Protein AF-A0A8S9UFA8-F1 (afdb_monomer_lite)

Secondary structure (DSSP, 8-state):
---PPPPHHHHHHHHHHHHHHHHHHHHHHHHHHHHHHHHHHHHHHHHHHHHHHHHHHHHHHHHHHTT-SSS-------HHHHHHHHHHHHHHHHHHHHHHHHHHHHHHHHHHHHHHHHHHHHHHHS----------HHHHHHHH------HHHHHHHHHHHHHHHHHHHHHHS-TT----TTEEEEEETTEEEEEEEETTEEEEEEEE-----

Sequence (213 aa):
MYRRKLTPAEQEARRVKNRVGMRKIRQRQRQELLEMKSTVVELEKEYAELCRRAEAAGRDTVLATLQMEDGGEQTHPDLAAVAKQLGAEKLLLRSMLKQKAAWTLQIQRVLDFEASSLAAAQKFQSNVDVPLDTVDEVQAEEELGFHPLTEWDLTRTILDNKRDIRHVESRLNPPSGLVDKRTHRMQAFGWDIIQRVEGVVMEFVFLKKVQQP

InterPro domains:
  IPR046347 Basic-leucine zipper domain superfamily [SSF57959] (10-54)

Structure (mmCIF, N/CA/C/O backbone):
data_AF-A0A8S9UFA8-F1
#
_entry.id   AF-A0A8S9UFA8-F1
#
loop_
_atom_site.group_PDB
_atom_site.id
_atom_site.type_symbol
_atom_site.label_atom_id
_atom_site.label_alt_id
_atom_site.label_comp_id
_atom_site.label_asym_id
_atom_site.label_entity_id
_atom_site.label_seq_id
_atom_site.pdbx_PDB_ins_code
_atom_site.Cartn_x
_atom_site.Cartn_y
_atom_site.Cartn_z
_atom_site.occupancy
_atom_site.B_iso_or_equiv
_atom_site.auth_seq_id
_atom_site.auth_comp_id
_atom_site.auth_asym_id
_atom_site.auth_atom_id
_atom_site.pdbx_PDB_model_num
ATOM 1 N N . MET A 1 1 ? 14.271 21.663 -22.804 1.00 42.78 1 MET A N 1
ATOM 2 C CA . MET A 1 1 ? 15.436 21.598 -21.893 1.00 42.78 1 MET A CA 1
ATOM 3 C C . MET A 1 1 ? 15.938 20.161 -21.822 1.00 42.78 1 MET A C 1
ATOM 5 O O . MET A 1 1 ? 15.197 19.296 -21.369 1.00 42.78 1 MET A O 1
ATOM 9 N N . TYR A 1 2 ? 17.151 19.885 -22.301 1.00 45.50 2 TYR A N 1
ATOM 10 C CA . TYR A 1 2 ? 17.748 18.549 -22.235 1.00 45.50 2 TYR A CA 1
ATOM 11 C C . TYR A 1 2 ? 18.135 18.222 -20.782 1.00 45.50 2 TYR A C 1
ATOM 13 O O . TYR A 1 2 ? 18.980 18.902 -20.201 1.00 45.50 2 TYR A O 1
ATOM 21 N N . ARG A 1 3 ? 17.520 17.198 -20.167 1.00 56.91 3 ARG A N 1
ATOM 22 C CA . ARG A 1 3 ? 18.005 16.653 -18.885 1.00 56.91 3 ARG A CA 1
ATOM 23 C C . ARG A 1 3 ? 19.371 16.023 -19.138 1.00 56.91 3 ARG A C 1
ATOM 25 O O . ARG A 1 3 ? 19.448 15.015 -19.837 1.00 56.91 3 ARG A O 1
ATOM 32 N N . ARG A 1 4 ? 20.435 16.587 -18.556 1.00 68.00 4 ARG A N 1
ATOM 33 C CA . ARG A 1 4 ? 21.735 15.906 -18.473 1.00 68.00 4 ARG A CA 1
ATOM 34 C C . ARG A 1 4 ? 21.514 14.539 -17.821 1.00 68.00 4 ARG A C 1
ATOM 36 O O . ARG A 1 4 ? 21.010 14.468 -16.699 1.00 68.00 4 ARG A O 1
ATOM 43 N N . LYS A 1 5 ? 21.830 13.464 -18.548 1.00 72.50 5 LYS A N 1
ATOM 44 C CA . LYS A 1 5 ? 21.846 12.109 -17.992 1.00 72.50 5 LYS A CA 1
ATOM 45 C C . LYS A 1 5 ? 22.957 12.075 -16.940 1.00 72.50 5 LYS A C 1
ATOM 47 O O . LYS A 1 5 ? 24.083 12.457 -17.243 1.00 72.50 5 LYS A O 1
ATOM 52 N N . LEU A 1 6 ? 22.617 11.694 -15.707 1.00 73.56 6 LEU A N 1
ATOM 53 C CA . LEU A 1 6 ? 23.599 11.572 -14.631 1.00 73.56 6 LEU A CA 1
ATOM 54 C C . LEU A 1 6 ? 24.589 10.465 -14.966 1.00 73.56 6 LEU A C 1
ATOM 56 O O . LEU A 1 6 ? 24.174 9.368 -15.351 1.00 73.56 6 LEU A O 1
ATOM 60 N N . THR A 1 7 ? 25.866 10.746 -14.749 1.00 87.75 7 THR A N 1
ATOM 61 C CA . THR A 1 7 ? 26.926 9.753 -14.912 1.00 87.75 7 THR A CA 1
ATOM 62 C C . THR A 1 7 ? 26.735 8.599 -13.916 1.00 87.75 7 THR A C 1
ATOM 64 O O . THR A 1 7 ? 26.166 8.804 -12.836 1.00 87.75 7 THR A O 1
ATOM 67 N N . PRO A 1 8 ? 27.205 7.378 -14.227 1.00 84.50 8 PRO A N 1
ATOM 68 C CA . PRO A 1 8 ? 27.090 6.235 -13.316 1.00 84.50 8 PRO A CA 1
ATOM 69 C C . PRO A 1 8 ? 27.658 6.511 -11.912 1.00 84.50 8 PRO A C 1
ATOM 71 O O . PRO A 1 8 ? 27.071 6.099 -10.912 1.00 84.50 8 PRO A O 1
ATOM 74 N N . ALA A 1 9 ? 28.739 7.293 -11.824 1.00 87.88 9 ALA A N 1
ATOM 75 C CA . ALA A 1 9 ? 29.343 7.708 -10.558 1.00 87.88 9 ALA A CA 1
ATOM 76 C C . ALA A 1 9 ? 28.407 8.595 -9.711 1.00 87.88 9 ALA A C 1
ATOM 78 O O . ALA A 1 9 ? 28.278 8.398 -8.502 1.00 87.88 9 ALA A O 1
ATOM 79 N N . GLU A 1 10 ? 27.691 9.536 -10.332 1.00 87.69 10 GLU A N 1
ATOM 80 C CA . GLU A 1 10 ? 26.723 10.392 -9.631 1.00 87.69 10 GLU A CA 1
ATOM 81 C C . GLU A 1 10 ? 25.490 9.606 -9.163 1.00 87.69 10 GLU A C 1
ATOM 83 O O . GLU A 1 10 ? 24.907 9.914 -8.118 1.00 87.69 10 GLU A O 1
ATOM 88 N N . GLN A 1 11 ? 25.085 8.579 -9.914 1.00 87.62 11 GLN A N 1
ATOM 89 C CA . GLN A 1 11 ? 23.998 7.687 -9.509 1.00 87.62 11 GLN A CA 1
ATOM 90 C C . GLN A 1 11 ? 24.396 6.845 -8.292 1.00 87.62 11 GLN A C 1
ATOM 92 O O . GLN A 1 11 ? 23.616 6.744 -7.341 1.00 87.62 11 GLN A O 1
ATOM 97 N N . GLU A 1 12 ? 25.620 6.313 -8.262 1.00 89.81 12 GLU A N 1
ATOM 98 C CA . GLU A 1 12 ? 26.113 5.561 -7.106 1.00 89.81 12 GLU A CA 1
ATOM 99 C C . GLU A 1 12 ? 26.265 6.446 -5.863 1.00 89.81 12 GLU A C 1
ATOM 101 O O . GLU A 1 12 ? 25.800 6.079 -4.781 1.00 89.81 12 GLU A O 1
ATOM 106 N N . ALA A 1 13 ? 26.773 7.673 -6.018 1.00 90.38 13 ALA A N 1
ATOM 107 C CA . ALA A 1 13 ? 26.836 8.644 -4.925 1.00 90.38 13 ALA A CA 1
ATOM 108 C C . ALA A 1 13 ? 25.445 8.934 -4.322 1.00 90.38 13 ALA A C 1
ATOM 110 O O . ALA A 1 13 ? 25.290 9.031 -3.098 1.00 90.38 13 ALA A O 1
ATOM 111 N N . ARG A 1 14 ? 24.398 9.009 -5.159 1.00 90.06 14 ARG A N 1
ATOM 112 C CA . ARG A 1 14 ? 23.007 9.147 -4.693 1.00 90.06 14 ARG A CA 1
ATOM 113 C C . ARG A 1 14 ? 22.518 7.910 -3.945 1.00 90.06 14 ARG A C 1
ATOM 115 O O . ARG A 1 14 ? 21.866 8.067 -2.912 1.00 90.06 14 ARG A O 1
ATOM 122 N N . ARG A 1 15 ? 22.841 6.701 -4.417 1.00 91.06 15 ARG A N 1
ATOM 123 C CA . ARG A 1 15 ? 22.472 5.445 -3.739 1.00 91.06 15 ARG A CA 1
ATOM 124 C C . ARG A 1 15 ? 23.114 5.347 -2.358 1.00 91.06 15 ARG A C 1
ATOM 126 O O . ARG A 1 15 ? 22.415 5.059 -1.386 1.00 91.06 15 ARG A O 1
ATOM 133 N N . VAL A 1 16 ? 24.398 5.677 -2.236 1.00 93.62 16 VAL A N 1
ATOM 134 C CA . VAL A 1 16 ? 25.101 5.713 -0.944 1.00 93.62 16 VAL A CA 1
ATOM 135 C C . VAL A 1 16 ? 24.475 6.749 -0.007 1.00 93.62 16 VAL A C 1
ATOM 137 O O . VAL A 1 16 ? 24.147 6.422 1.137 1.00 93.62 16 VAL A O 1
ATOM 140 N N . LYS A 1 17 ? 24.211 7.971 -0.491 1.00 94.06 17 LYS A N 1
ATOM 141 C CA . LYS A 1 17 ? 23.559 9.020 0.311 1.00 94.06 17 LYS A CA 1
ATOM 142 C C . LYS A 1 17 ? 22.166 8.599 0.785 1.00 94.06 17 LYS A C 1
ATOM 144 O O . LYS A 1 17 ? 21.818 8.846 1.939 1.00 94.06 17 LYS A O 1
ATOM 149 N N . ASN A 1 18 ? 21.393 7.923 -0.064 1.00 94.31 18 ASN A N 1
ATOM 150 C CA . ASN A 1 18 ? 20.086 7.385 0.304 1.00 94.31 18 ASN A CA 1
ATOM 151 C C . ASN A 1 18 ? 20.208 6.301 1.390 1.00 94.31 18 ASN A C 1
ATOM 153 O O . ASN A 1 18 ? 19.534 6.399 2.413 1.00 94.31 18 ASN A O 1
ATOM 157 N N . ARG A 1 19 ? 21.134 5.338 1.248 1.00 95.75 19 ARG A N 1
ATOM 158 C CA . ARG A 1 19 ? 21.387 4.304 2.273 1.00 95.75 19 ARG A CA 1
ATOM 159 C C . ARG A 1 19 ? 21.742 4.915 3.629 1.00 95.75 19 ARG A C 1
ATOM 161 O O . ARG A 1 19 ? 21.212 4.481 4.653 1.00 95.75 19 ARG A O 1
ATOM 168 N N . VAL A 1 20 ? 22.609 5.930 3.647 1.00 96.19 20 VAL A N 1
ATOM 169 C CA . VAL A 1 20 ? 22.984 6.649 4.876 1.00 96.19 20 VAL A CA 1
ATOM 170 C C . VAL A 1 20 ? 21.787 7.406 5.456 1.00 96.19 20 VAL A C 1
ATOM 172 O O . VAL A 1 20 ? 21.551 7.331 6.661 1.00 96.19 20 VAL A O 1
ATOM 175 N N . GLY A 1 21 ? 20.992 8.076 4.617 1.00 95.12 21 GLY A N 1
ATOM 176 C CA . GLY A 1 21 ? 19.755 8.741 5.034 1.00 95.12 21 GLY A CA 1
ATOM 177 C C . GLY A 1 21 ? 18.763 7.773 5.681 1.00 95.12 21 GLY A C 1
ATOM 178 O O . GLY A 1 21 ? 18.301 8.018 6.792 1.00 95.12 21 GLY A O 1
ATOM 179 N N . MET A 1 22 ? 18.524 6.621 5.052 1.00 94.50 22 MET A N 1
ATOM 180 C CA . MET A 1 22 ? 17.643 5.575 5.581 1.00 94.50 22 MET A CA 1
ATOM 181 C C . MET A 1 22 ? 18.144 5.006 6.913 1.00 94.50 22 MET A C 1
ATOM 183 O O . MET A 1 22 ? 17.344 4.737 7.808 1.00 94.50 22 MET A O 1
ATOM 187 N N . ARG A 1 23 ? 19.464 4.841 7.086 1.00 94.88 23 ARG A N 1
ATOM 188 C CA . ARG A 1 23 ? 20.049 4.452 8.383 1.00 94.88 23 ARG A CA 1
ATOM 189 C C . ARG A 1 23 ? 19.793 5.514 9.455 1.00 94.88 23 ARG A C 1
ATOM 191 O O . ARG A 1 23 ? 19.340 5.152 10.537 1.00 94.88 23 ARG A O 1
ATOM 198 N N . LYS A 1 24 ? 20.007 6.799 9.146 1.00 95.75 24 LYS A N 1
ATOM 199 C CA . LYS A 1 24 ? 19.758 7.909 10.084 1.00 95.75 24 LYS A CA 1
ATOM 200 C C . LYS A 1 24 ? 18.288 8.013 10.493 1.00 95.75 24 LYS A C 1
ATOM 202 O O . LYS A 1 24 ? 18.013 8.194 11.672 1.00 95.75 24 LYS A O 1
ATOM 207 N N . ILE A 1 25 ? 17.355 7.853 9.551 1.00 95.81 25 ILE A N 1
ATOM 208 C CA . ILE A 1 25 ? 15.912 7.880 9.842 1.00 95.81 25 ILE A CA 1
ATOM 209 C C . ILE A 1 25 ? 15.535 6.736 10.786 1.00 95.81 25 ILE A C 1
ATOM 211 O O . ILE A 1 25 ? 14.911 6.978 11.813 1.00 95.81 25 ILE A O 1
ATOM 215 N N . ARG A 1 26 ? 15.981 5.506 10.495 1.00 95.44 26 ARG A N 1
ATOM 216 C CA . ARG A 1 26 ? 15.720 4.354 11.374 1.00 95.44 26 ARG A CA 1
ATOM 217 C C . ARG A 1 26 ? 16.315 4.535 12.767 1.00 95.44 26 ARG A C 1
ATOM 219 O O . ARG A 1 26 ? 15.700 4.137 13.748 1.00 95.44 26 ARG A O 1
ATOM 226 N N . GLN A 1 27 ? 17.505 5.124 12.864 1.00 96.00 27 GLN A N 1
ATOM 227 C CA . GLN A 1 27 ? 18.130 5.401 14.154 1.00 96.00 27 GLN A CA 1
ATOM 228 C C . GLN A 1 27 ? 17.356 6.463 14.942 1.00 96.00 27 GLN A C 1
ATOM 230 O O . GLN A 1 27 ? 17.133 6.268 16.131 1.00 96.00 27 GLN A O 1
ATOM 235 N N . ARG A 1 28 ? 16.888 7.531 14.284 1.00 95.50 28 ARG A N 1
ATOM 236 C CA . ARG A 1 28 ? 16.033 8.544 14.915 1.00 95.50 28 ARG A CA 1
ATOM 237 C C . ARG A 1 28 ? 14.736 7.930 15.444 1.00 95.50 28 ARG A C 1
ATOM 239 O O . ARG A 1 28 ? 14.420 8.132 16.604 1.00 95.50 28 ARG A O 1
ATOM 246 N N . GLN A 1 29 ? 14.050 7.119 14.642 1.00 93.25 29 GLN A N 1
ATOM 247 C CA . GLN A 1 29 ? 12.820 6.443 15.073 1.00 93.25 29 GLN A CA 1
ATOM 248 C C . GLN A 1 29 ? 13.049 5.534 16.289 1.00 93.25 29 GLN A C 1
ATOM 250 O O . GLN A 1 29 ? 12.229 5.488 17.198 1.00 93.25 29 GLN A O 1
ATOM 255 N N . ARG A 1 30 ? 14.182 4.819 16.337 1.00 96.44 30 ARG A N 1
ATOM 256 C CA . ARG A 1 30 ? 14.550 4.015 17.513 1.00 96.44 30 ARG A CA 1
ATOM 257 C C . ARG A 1 30 ? 14.793 4.878 18.747 1.00 96.44 30 ARG A C 1
ATOM 259 O O . ARG A 1 30 ? 14.398 4.478 19.834 1.00 96.44 30 ARG A O 1
ATOM 266 N N . GLN A 1 31 ? 15.432 6.031 18.576 1.00 96.62 31 GLN A N 1
ATOM 267 C CA . GLN A 1 31 ? 15.675 6.972 19.663 1.00 96.62 31 GLN A CA 1
ATOM 268 C C . GLN A 1 31 ? 14.360 7.556 20.202 1.00 96.62 31 GLN A C 1
ATOM 270 O O . GLN A 1 31 ? 14.134 7.508 21.404 1.00 96.62 31 GLN A O 1
ATOM 275 N N . GLU A 1 32 ? 13.458 7.990 19.319 1.00 95.12 32 GLU A N 1
ATOM 276 C CA . GLU A 1 32 ? 12.121 8.482 19.688 1.00 95.12 32 GLU A CA 1
ATOM 277 C C . GLU A 1 32 ? 11.313 7.414 20.450 1.00 95.12 32 GLU A C 1
ATOM 279 O O . GLU A 1 32 ? 10.667 7.712 21.452 1.00 95.12 32 GLU A O 1
ATOM 284 N N . LEU A 1 33 ? 11.391 6.144 20.030 1.00 96.94 33 LEU A N 1
ATOM 285 C CA . LEU A 1 33 ? 10.751 5.035 20.747 1.00 96.94 33 LEU A CA 1
ATOM 286 C C . LEU A 1 33 ? 11.341 4.811 22.146 1.00 96.94 33 LEU A C 1
ATOM 288 O O . LEU A 1 33 ? 10.597 4.508 23.078 1.00 96.94 33 LEU A O 1
ATOM 292 N N . LEU A 1 34 ? 12.661 4.933 22.302 1.00 96.94 34 LEU A N 1
ATOM 293 C CA . LEU A 1 34 ? 13.315 4.808 23.607 1.00 96.94 34 LEU A CA 1
ATOM 294 C C . LEU A 1 34 ? 12.920 5.953 24.542 1.00 96.94 34 LEU A C 1
ATOM 296 O O . LEU A 1 34 ? 12.630 5.704 25.710 1.00 96.94 34 LEU A O 1
ATOM 300 N N . GLU A 1 35 ? 12.856 7.177 24.024 1.00 96.69 35 GLU A N 1
ATOM 301 C CA . GLU A 1 35 ? 12.400 8.351 24.772 1.00 96.69 35 GLU A CA 1
ATOM 302 C C . GLU A 1 35 ? 10.949 8.184 25.223 1.00 96.69 35 GLU A C 1
ATOM 304 O O . GLU A 1 35 ? 10.662 8.308 26.411 1.00 96.69 35 GLU A O 1
ATOM 309 N N . 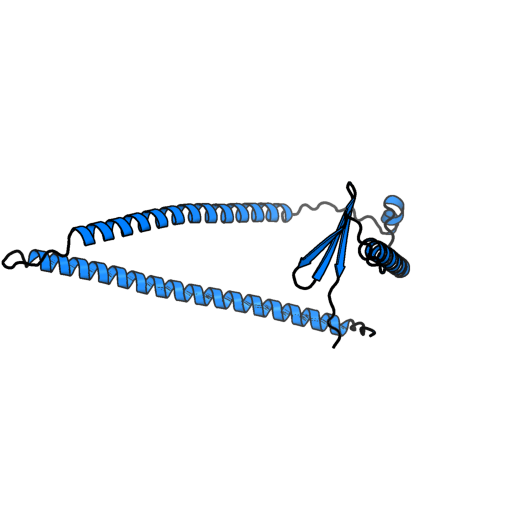MET A 1 36 ? 10.050 7.786 24.318 1.00 95.88 36 MET A N 1
ATOM 310 C CA . MET A 1 36 ? 8.648 7.534 24.659 1.00 95.88 36 MET A CA 1
ATOM 311 C C . MET A 1 36 ? 8.489 6.403 25.684 1.00 95.88 36 MET A C 1
ATOM 313 O O . MET A 1 36 ? 7.631 6.460 26.558 1.00 95.88 36 MET A O 1
ATOM 317 N N . LYS A 1 37 ? 9.331 5.367 25.621 1.00 96.75 37 LYS A N 1
ATOM 318 C CA . LYS A 1 37 ? 9.329 4.313 26.641 1.00 96.75 37 LYS A CA 1
ATOM 319 C C . LYS A 1 37 ? 9.738 4.860 28.012 1.00 96.75 37 LYS A C 1
ATOM 321 O O . LYS A 1 37 ? 9.153 4.457 29.013 1.00 96.75 37 LYS A O 1
ATOM 326 N N . SER A 1 38 ? 10.717 5.763 28.063 1.00 95.94 38 SER A N 1
ATOM 327 C CA . SER A 1 38 ? 11.137 6.412 29.310 1.00 95.94 38 SER A CA 1
ATOM 328 C C . SER A 1 38 ? 10.018 7.264 29.903 1.00 95.94 38 SER A C 1
ATOM 330 O O . SER A 1 38 ? 9.721 7.134 31.087 1.00 95.94 38 SER A O 1
ATOM 332 N N . THR A 1 39 ? 9.352 8.076 29.079 1.00 97.25 39 THR A N 1
ATOM 333 C CA . THR A 1 39 ? 8.266 8.946 29.551 1.00 97.25 39 THR A CA 1
ATOM 334 C C . THR A 1 39 ? 7.072 8.147 30.062 1.00 97.25 39 THR A C 1
ATOM 336 O O . THR A 1 39 ? 6.487 8.512 31.074 1.00 97.25 39 THR A O 1
ATOM 339 N N . VAL A 1 40 ? 6.733 7.018 29.429 1.00 96.81 40 VAL A N 1
ATOM 340 C CA . VAL A 1 40 ? 5.685 6.117 29.938 1.00 96.81 40 VAL A CA 1
ATOM 341 C C . VAL A 1 40 ? 6.049 5.578 31.321 1.00 96.81 40 VAL A C 1
ATOM 343 O O . VAL A 1 40 ? 5.212 5.613 32.215 1.00 96.81 40 VAL A O 1
ATOM 346 N N . VAL A 1 41 ? 7.297 5.149 31.533 1.00 96.50 41 VAL A N 1
ATOM 347 C CA . VAL A 1 41 ? 7.751 4.664 32.849 1.00 96.50 41 VAL A CA 1
ATOM 348 C C . VAL A 1 41 ? 7.686 5.767 33.912 1.00 96.50 41 VAL A C 1
ATOM 350 O O . VAL A 1 41 ? 7.354 5.492 35.064 1.00 96.50 41 VAL A O 1
ATOM 353 N N . GLU A 1 42 ? 8.004 7.012 33.560 1.00 95.94 42 GLU A N 1
ATOM 354 C CA . GLU A 1 42 ? 7.871 8.159 34.467 1.00 95.94 42 GLU A CA 1
ATOM 355 C C . GLU A 1 42 ? 6.404 8.443 34.809 1.00 95.94 42 GLU A C 1
ATOM 357 O O . GLU A 1 42 ? 6.058 8.521 35.987 1.00 95.94 42 GLU A O 1
ATOM 362 N N . LEU A 1 43 ? 5.523 8.480 33.807 1.00 96.25 43 LEU A N 1
ATOM 363 C CA . LEU A 1 43 ? 4.086 8.677 34.006 1.00 96.25 43 LEU A CA 1
ATOM 364 C C . LEU A 1 43 ? 3.451 7.554 34.833 1.00 96.25 43 LEU A C 1
ATOM 366 O O . LEU A 1 43 ? 2.589 7.813 35.669 1.00 96.25 43 LEU A O 1
ATOM 370 N N . GLU A 1 44 ? 3.882 6.306 34.646 1.00 95.38 44 GLU A N 1
ATOM 371 C CA . GLU A 1 44 ? 3.433 5.175 35.463 1.00 95.38 44 GLU A CA 1
ATOM 372 C C . GLU A 1 44 ? 3.839 5.342 36.934 1.00 95.38 44 GLU A C 1
ATOM 374 O O . GLU A 1 44 ? 3.047 5.039 37.830 1.00 95.38 44 GLU A O 1
ATOM 379 N N . LYS A 1 45 ? 5.043 5.866 37.204 1.00 93.88 45 LYS A N 1
ATOM 380 C CA . LYS A 1 45 ? 5.484 6.179 38.573 1.00 93.88 45 LYS A CA 1
ATOM 381 C C . LYS A 1 45 ? 4.654 7.301 39.184 1.00 93.88 45 LYS A C 1
ATOM 383 O O . LYS A 1 45 ? 4.183 7.147 40.310 1.00 93.88 45 LYS A O 1
ATOM 388 N N . GLU A 1 46 ? 4.447 8.393 38.451 1.00 94.88 46 GLU A N 1
ATOM 389 C CA . GLU A 1 46 ? 3.622 9.517 38.904 1.00 94.88 46 GLU A CA 1
ATOM 390 C C . GLU A 1 46 ? 2.183 9.075 39.182 1.00 94.88 46 GLU A C 1
ATOM 392 O O . GLU A 1 46 ? 1.611 9.411 40.220 1.00 94.88 46 GLU A O 1
ATOM 397 N N . TYR A 1 47 ? 1.612 8.246 38.307 1.00 92.62 47 TYR A N 1
ATOM 398 C CA . TYR A 1 47 ? 0.287 7.673 38.505 1.00 92.62 47 TYR A CA 1
ATOM 399 C C . TYR A 1 47 ? 0.232 6.786 39.756 1.00 92.62 47 TYR A C 1
ATOM 401 O O . TYR A 1 47 ? -0.676 6.931 40.573 1.00 92.62 47 TYR A O 1
ATOM 409 N N . ALA A 1 48 ? 1.230 5.924 39.972 1.00 92.75 48 ALA A N 1
ATOM 410 C CA . ALA A 1 48 ? 1.311 5.098 41.176 1.00 92.75 48 ALA A CA 1
ATOM 411 C C . ALA A 1 48 ? 1.454 5.934 42.464 1.00 92.75 48 ALA A C 1
ATOM 413 O O . ALA A 1 48 ? 0.945 5.549 43.521 1.00 92.75 48 ALA A O 1
ATOM 414 N N . GLU A 1 49 ? 2.138 7.078 42.406 1.00 92.75 49 GLU A N 1
ATOM 415 C CA . GLU A 1 49 ? 2.192 8.036 43.513 1.00 92.75 49 GLU A CA 1
ATOM 416 C C . GLU A 1 49 ? 0.852 8.727 43.757 1.00 92.75 49 GLU A C 1
ATOM 418 O O . GLU A 1 49 ? 0.436 8.840 44.909 1.00 92.75 49 GLU A O 1
ATOM 423 N N . LEU A 1 50 ? 0.156 9.152 42.701 1.00 90.81 50 LEU A N 1
A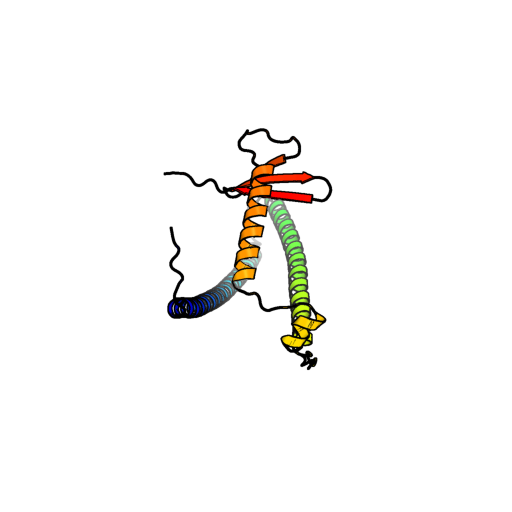TOM 424 C CA . LEU A 1 50 ? -1.177 9.743 42.807 1.00 90.81 50 LEU A CA 1
ATOM 425 C C . LEU A 1 50 ? -2.180 8.754 43.400 1.00 90.81 50 LEU A C 1
ATOM 427 O O . LEU A 1 50 ? -2.928 9.129 44.301 1.00 90.81 50 LEU A O 1
ATOM 431 N N . CYS A 1 51 ? -2.147 7.488 42.979 1.00 85.12 51 CYS A N 1
ATOM 432 C CA . CYS A 1 51 ? -2.951 6.427 43.583 1.00 85.12 51 CYS A CA 1
ATOM 433 C C . CYS A 1 51 ? -2.642 6.272 45.078 1.00 85.12 51 CYS A C 1
ATOM 435 O O . CYS A 1 51 ? -3.563 6.279 45.892 1.00 85.12 51 CYS A O 1
ATOM 437 N N . ARG A 1 52 ? -1.358 6.227 45.467 1.00 85.75 52 ARG A N 1
ATOM 438 C CA . ARG A 1 52 ? -0.966 6.170 46.888 1.00 85.75 52 ARG A CA 1
ATOM 439 C C . ARG A 1 52 ? -1.438 7.388 47.685 1.00 85.75 52 ARG A C 1
ATOM 441 O O . ARG A 1 52 ? -1.892 7.227 48.814 1.00 85.75 52 ARG A O 1
ATOM 448 N N . ARG A 1 53 ? -1.350 8.598 47.121 1.00 84.31 53 ARG A N 1
ATOM 449 C CA . ARG A 1 53 ? -1.832 9.831 47.772 1.00 84.31 53 ARG A CA 1
ATOM 450 C C . ARG A 1 53 ? -3.352 9.850 47.904 1.00 84.31 53 ARG A C 1
ATOM 452 O O . ARG A 1 53 ? -3.846 10.256 48.947 1.00 84.31 53 ARG A O 1
ATOM 459 N N . ALA A 1 54 ? -4.086 9.384 46.895 1.00 79.31 54 ALA A N 1
ATOM 460 C CA . ALA A 1 54 ? -5.541 9.267 46.955 1.00 79.31 54 ALA A CA 1
ATOM 461 C C . ALA A 1 54 ? -5.984 8.240 48.009 1.00 79.31 54 ALA A C 1
ATOM 463 O O . ALA A 1 54 ? -6.908 8.506 48.772 1.00 79.31 54 ALA A O 1
ATOM 464 N N . GLU A 1 55 ? -5.288 7.104 48.116 1.00 78.75 55 GLU A N 1
ATOM 465 C CA . GLU A 1 55 ? -5.523 6.136 49.191 1.00 78.75 55 GLU A CA 1
ATOM 466 C C . GLU A 1 55 ? -5.221 6.716 50.578 1.00 78.75 55 GLU A C 1
ATOM 468 O O . GLU A 1 55 ? -5.977 6.472 51.515 1.00 78.75 55 GLU A O 1
ATOM 473 N N . ALA A 1 56 ? -4.137 7.482 50.730 1.00 76.94 56 ALA A N 1
ATOM 474 C CA . ALA A 1 56 ? -3.805 8.149 51.989 1.00 76.94 56 ALA A CA 1
ATOM 475 C C . ALA A 1 56 ? -4.850 9.215 52.361 1.00 76.94 56 ALA A C 1
ATOM 477 O O . ALA A 1 56 ? -5.355 9.198 53.477 1.00 76.94 56 ALA A O 1
ATOM 478 N N . ALA A 1 57 ? -5.264 10.055 51.408 1.00 73.94 57 ALA A N 1
ATOM 479 C CA . ALA A 1 57 ? -6.317 11.050 51.610 1.00 73.94 57 ALA A CA 1
ATOM 480 C C . ALA A 1 57 ? -7.678 10.406 51.934 1.00 73.94 57 ALA A C 1
ATOM 482 O O . ALA A 1 57 ? -8.434 10.940 52.744 1.00 73.94 57 ALA A O 1
ATOM 483 N N . GLY A 1 58 ? -7.976 9.241 51.346 1.00 64.31 58 GLY A N 1
ATOM 484 C CA . GLY A 1 58 ? -9.143 8.418 51.676 1.00 64.31 58 GLY A CA 1
ATOM 485 C C . GLY A 1 58 ? -9.080 7.817 53.085 1.00 64.31 58 GLY A C 1
ATOM 486 O O . GLY A 1 58 ? -10.091 7.754 53.777 1.00 64.31 58 GLY A O 1
ATOM 487 N N . ARG A 1 59 ? -7.892 7.413 53.554 1.00 59.03 59 ARG A N 1
ATOM 488 C CA . ARG A 1 59 ? -7.687 6.945 54.937 1.00 59.03 59 ARG A CA 1
ATOM 489 C C . ARG A 1 59 ? -7.778 8.090 55.950 1.00 59.03 59 ARG A C 1
ATOM 491 O O . ARG A 1 59 ? -8.392 7.888 56.991 1.00 59.03 59 ARG A O 1
ATOM 498 N N . ASP A 1 60 ? -7.259 9.275 55.631 1.00 56.75 60 ASP A N 1
ATOM 499 C CA . ASP A 1 60 ? -7.352 10.471 56.483 1.00 56.75 60 ASP A CA 1
ATOM 500 C C . ASP A 1 60 ? -8.787 11.002 56.582 1.00 56.75 60 ASP A C 1
ATOM 502 O O . ASP A 1 60 ? -9.219 11.406 57.658 1.00 56.75 60 ASP A O 1
ATOM 506 N N . THR A 1 61 ? -9.574 10.930 55.502 1.00 56.31 61 THR A N 1
ATOM 507 C CA . THR A 1 61 ? -11.015 11.227 55.568 1.00 56.31 61 THR A CA 1
ATOM 508 C C . THR A 1 61 ? -11.763 10.187 56.394 1.00 56.31 61 THR A C 1
ATOM 510 O O . THR A 1 61 ? -12.583 10.576 57.214 1.00 56.31 61 THR A O 1
ATOM 513 N N . VAL A 1 62 ? -11.465 8.889 56.275 1.00 54.72 62 VAL A N 1
ATOM 514 C CA . VAL A 1 62 ? -12.087 7.846 57.119 1.00 54.72 62 VAL A CA 1
ATOM 515 C C . VAL A 1 62 ? -11.701 8.003 58.600 1.00 54.72 62 VAL A C 1
ATOM 517 O O . VAL A 1 62 ? -12.561 7.866 59.464 1.00 54.72 62 VAL A O 1
ATOM 520 N N . LEU A 1 63 ? -10.452 8.367 58.908 1.00 52.44 63 LEU A N 1
ATOM 521 C CA . LEU A 1 63 ? -9.997 8.679 60.271 1.00 52.44 63 LEU A CA 1
ATOM 522 C C . LEU A 1 63 ? -10.630 9.960 60.831 1.00 52.44 63 LEU A C 1
ATOM 524 O O . LEU A 1 63 ? -11.018 9.973 61.995 1.00 52.44 63 LEU A O 1
ATOM 528 N N . ALA A 1 64 ? -10.798 11.002 60.013 1.00 50.19 64 ALA A N 1
ATOM 529 C CA . ALA A 1 64 ? -11.522 12.214 60.394 1.00 50.19 64 ALA A CA 1
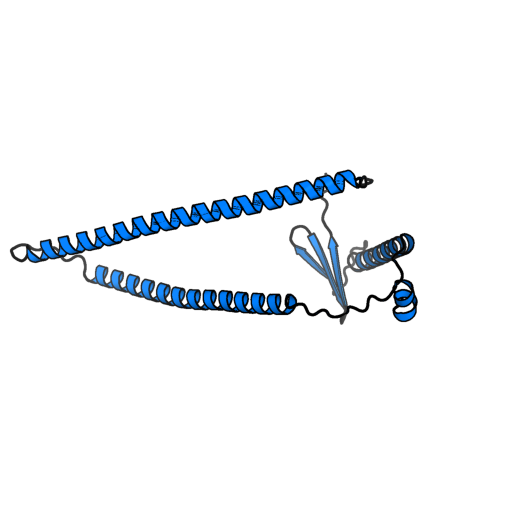ATOM 530 C C . ALA A 1 64 ? -13.029 11.951 60.577 1.00 50.19 64 ALA A C 1
ATOM 532 O O . ALA A 1 64 ? -13.631 12.469 61.509 1.00 50.19 64 ALA A O 1
ATOM 533 N N . THR A 1 65 ? -13.632 11.083 59.757 1.00 52.62 65 THR A N 1
ATOM 534 C CA . THR A 1 65 ? -15.056 10.710 59.879 1.00 52.62 65 THR A CA 1
ATOM 535 C C . THR A 1 65 ? -15.315 9.902 61.155 1.00 52.62 65 THR A C 1
ATOM 537 O O . THR A 1 65 ? -16.349 10.078 61.785 1.00 52.62 65 THR A O 1
ATOM 540 N N . LEU A 1 66 ? -14.354 9.079 61.594 1.00 49.81 66 LEU A N 1
ATOM 541 C CA . LEU A 1 66 ? -14.428 8.349 62.868 1.00 49.81 66 LEU A CA 1
ATOM 542 C C . LEU A 1 66 ? -14.163 9.232 64.104 1.00 49.81 66 LEU A C 1
ATOM 544 O O . LEU A 1 66 ? -14.432 8.800 65.221 1.00 49.81 66 LEU A O 1
ATOM 548 N N . GLN A 1 67 ? -13.640 10.451 63.928 1.00 44.72 67 GLN A N 1
ATOM 549 C CA . GLN A 1 67 ? -13.407 11.423 65.008 1.00 44.72 67 GLN A CA 1
ATOM 550 C C . GLN A 1 67 ? -14.475 12.529 65.078 1.00 44.72 67 GLN A C 1
ATOM 552 O O . GLN A 1 67 ? -14.480 13.295 66.037 1.00 44.72 67 GLN A O 1
ATOM 557 N N . MET A 1 68 ? -15.392 12.607 64.105 1.00 43.25 68 MET A N 1
ATOM 558 C CA . MET A 1 68 ? -16.468 13.609 64.040 1.00 43.25 68 MET A CA 1
ATOM 559 C C . MET A 1 68 ? -17.860 13.044 64.383 1.00 43.25 68 MET A C 1
ATOM 561 O O . MET A 1 68 ? -18.863 13.538 63.876 1.00 43.25 68 MET A O 1
ATOM 565 N N . GLU A 1 69 ? -17.958 12.029 65.250 1.00 42.38 69 GLU A N 1
ATOM 566 C CA . GLU A 1 69 ? -19.264 11.585 65.778 1.00 42.38 69 GLU A CA 1
ATOM 567 C C . GLU A 1 69 ? -19.807 12.450 66.932 1.00 42.38 69 GLU A C 1
ATOM 569 O O . GLU A 1 69 ? -20.882 12.156 67.449 1.00 42.38 69 GLU A O 1
ATOM 574 N N . ASP A 1 70 ? -19.149 13.554 67.302 1.00 44.03 70 ASP A N 1
ATOM 575 C CA . ASP A 1 70 ? -19.720 14.505 68.261 1.00 44.03 70 ASP A CA 1
ATOM 576 C C . ASP A 1 70 ? -19.690 15.944 67.727 1.00 44.03 70 ASP A C 1
ATOM 578 O O . ASP A 1 70 ? -18.643 16.581 67.623 1.00 44.03 70 ASP A O 1
ATOM 582 N N . GLY A 1 71 ? -20.881 16.443 67.391 1.00 45.22 71 GLY A N 1
ATOM 583 C CA . GLY A 1 71 ? -21.181 17.869 67.287 1.00 45.22 71 GLY A CA 1
ATOM 584 C C . GLY A 1 71 ? -20.938 18.548 65.934 1.00 45.22 71 GLY A C 1
ATOM 585 O O . GLY A 1 71 ? -19.832 18.981 65.622 1.00 45.22 71 GLY A O 1
ATOM 586 N N . GLY A 1 72 ? -22.034 18.824 65.219 1.00 38.56 72 GLY A N 1
ATOM 587 C CA . GLY A 1 72 ? -22.144 20.021 64.376 1.00 38.56 72 GLY A CA 1
ATOM 588 C C . GLY A 1 72 ? -22.644 19.775 62.956 1.00 38.56 72 GLY A C 1
ATOM 589 O O . GLY A 1 72 ? -22.015 19.065 62.179 1.00 38.56 72 GLY A O 1
ATOM 590 N N . GLU A 1 73 ? -23.764 20.422 62.622 1.00 53.44 73 GLU A N 1
ATOM 591 C CA . GLU A 1 73 ? -24.348 20.536 61.282 1.00 53.44 73 GLU A CA 1
ATOM 592 C C . GLU A 1 73 ? -23.280 20.783 60.206 1.00 53.44 73 GLU A C 1
ATOM 594 O O . GLU A 1 73 ? -22.763 21.889 60.051 1.00 53.44 73 GLU A O 1
ATOM 599 N N . GLN A 1 74 ? -22.980 19.756 59.415 1.00 45.38 74 GLN A N 1
ATOM 600 C CA . GLN A 1 74 ? -22.307 19.924 58.136 1.00 45.38 74 GLN A CA 1
ATOM 601 C C . GLN A 1 74 ? -23.364 19.836 57.048 1.00 45.38 74 GLN A C 1
ATOM 603 O O . GLN A 1 74 ? -23.913 18.775 56.761 1.00 45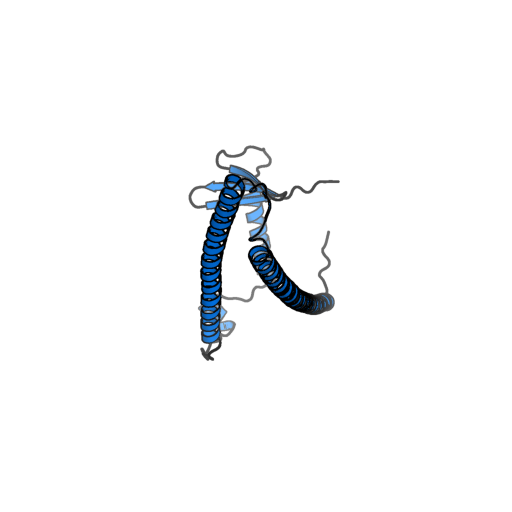.38 74 GLN A O 1
ATOM 608 N N . THR A 1 75 ? -23.660 20.997 56.471 1.00 53.47 75 THR A N 1
ATOM 609 C CA . THR A 1 75 ? -24.418 21.203 55.241 1.00 53.47 75 THR A CA 1
ATOM 610 C C . THR A 1 75 ? -24.084 20.101 54.238 1.00 53.47 75 THR A C 1
ATOM 612 O O . THR A 1 75 ? -23.021 20.128 53.619 1.00 53.47 75 THR A O 1
ATOM 615 N N . HIS A 1 76 ? -24.967 19.108 54.102 1.00 51.50 76 HIS A N 1
ATOM 616 C CA . HIS A 1 76 ? -24.781 18.041 53.128 1.00 51.50 76 HIS A CA 1
ATOM 617 C C . HIS A 1 76 ? -24.653 18.688 51.741 1.00 51.50 76 HIS A C 1
ATOM 619 O O . HIS A 1 76 ? -25.600 19.353 51.307 1.00 51.50 76 HIS A O 1
ATOM 625 N N . PRO A 1 77 ? -23.514 18.545 51.036 1.00 59.47 77 PRO A N 1
ATOM 626 C CA . PRO A 1 77 ? -23.443 18.972 49.650 1.00 59.47 77 PRO A CA 1
ATOM 627 C C . PRO A 1 77 ? -24.527 18.209 48.889 1.00 59.47 77 PRO A C 1
ATOM 629 O O . PRO A 1 77 ? -24.686 17.006 49.094 1.00 59.47 77 PRO A O 1
ATOM 632 N N . ASP A 1 78 ? -25.304 18.939 48.086 1.00 72.69 78 ASP A N 1
ATOM 633 C CA . ASP A 1 78 ? -26.501 18.474 47.382 1.00 72.69 78 ASP A CA 1
ATOM 634 C C . ASP A 1 78 ? -26.351 17.016 46.914 1.00 72.69 78 ASP A C 1
ATOM 636 O O . ASP A 1 78 ? -25.640 16.716 45.951 1.00 72.69 78 ASP A O 1
ATOM 640 N N . LEU A 1 79 ? -26.994 16.087 47.631 1.00 78.12 79 LEU A N 1
ATOM 641 C CA . LEU A 1 79 ? -26.907 14.645 47.372 1.00 78.12 79 LEU A CA 1
ATOM 642 C C . LEU A 1 79 ? -27.289 14.322 45.918 1.00 78.12 79 LEU A C 1
ATOM 644 O O . LEU A 1 79 ? -26.791 13.355 45.336 1.00 78.12 79 LEU A O 1
ATOM 648 N N . ALA A 1 80 ? -28.125 15.163 45.299 1.00 78.06 80 ALA A N 1
ATOM 649 C CA . ALA A 1 80 ? -28.482 15.053 43.894 1.00 78.06 80 ALA A CA 1
ATOM 650 C C . ALA A 1 80 ? -27.309 15.378 42.953 1.00 78.06 80 ALA A C 1
ATOM 652 O O . ALA A 1 80 ? -27.175 14.738 41.906 1.00 78.06 80 ALA A O 1
ATOM 653 N N . ALA A 1 81 ? -26.445 16.335 43.300 1.00 83.44 81 ALA A N 1
ATOM 654 C CA . ALA A 1 81 ? -25.241 16.654 42.536 1.00 83.44 81 ALA A CA 1
ATOM 655 C C . ALA A 1 81 ? -24.230 15.498 42.584 1.00 83.44 81 ALA A C 1
ATOM 657 O O . ALA A 1 81 ? -23.729 15.078 41.538 1.00 83.44 81 ALA A O 1
ATOM 658 N N . VAL A 1 82 ? -24.020 14.908 43.766 1.00 84.62 82 VAL A N 1
ATOM 659 C CA . VAL A 1 82 ? -23.134 13.744 43.943 1.00 84.62 82 VAL A CA 1
ATOM 660 C C . VAL A 1 82 ? -23.665 12.528 43.177 1.00 84.62 82 VAL A C 1
ATOM 662 O O . VAL A 1 82 ? -22.915 11.868 42.460 1.00 84.62 82 VAL A O 1
ATOM 665 N N . ALA A 1 83 ? -24.974 12.261 43.235 1.00 86.25 83 ALA A N 1
ATOM 666 C CA . ALA A 1 83 ? -25.591 11.166 42.484 1.00 86.25 83 ALA A CA 1
ATOM 667 C C . ALA A 1 83 ? -25.460 11.341 40.957 1.00 86.25 83 ALA A C 1
ATOM 669 O O . ALA A 1 83 ? -25.203 10.370 40.238 1.00 86.25 83 ALA A O 1
ATOM 670 N N . LYS A 1 84 ? -25.595 12.575 40.448 1.00 89.88 84 LYS A N 1
ATOM 671 C CA . LYS A 1 84 ? -25.382 12.894 39.024 1.00 89.88 84 LYS A CA 1
ATOM 672 C C . LYS A 1 84 ? -23.930 12.673 38.608 1.00 89.88 84 LYS A C 1
ATOM 674 O O . LYS A 1 84 ? -23.694 12.066 37.562 1.00 89.88 84 LYS A O 1
ATOM 679 N N . GLN A 1 85 ? -22.979 13.119 39.427 1.00 91.75 85 GLN A N 1
ATOM 680 C CA . GLN A 1 85 ? -21.554 12.924 39.172 1.00 91.75 85 GLN A CA 1
ATOM 681 C C . GLN A 1 85 ? -21.198 11.432 39.137 1.00 91.75 85 GLN A C 1
ATOM 683 O O . GLN A 1 85 ? -20.621 10.963 38.157 1.00 91.75 85 GLN A O 1
ATOM 688 N N . LEU A 1 86 ? -21.650 10.659 40.127 1.00 92.69 86 LEU A N 1
ATOM 689 C CA . LEU A 1 86 ? -21.425 9.212 40.176 1.00 92.69 86 LEU A CA 1
ATOM 690 C C . LEU A 1 86 ? -22.054 8.488 38.969 1.00 92.69 86 LEU A C 1
ATOM 692 O O . LEU A 1 86 ? -21.501 7.524 38.435 1.00 92.69 86 LEU A O 1
ATOM 696 N N . GLY A 1 87 ? -23.215 8.960 38.502 1.00 93.44 87 GLY A N 1
ATOM 697 C CA . GLY A 1 87 ? -23.868 8.463 37.291 1.00 93.44 87 GLY A CA 1
ATOM 698 C C . GLY A 1 87 ? -23.053 8.725 36.020 1.00 93.44 87 GLY A C 1
ATOM 699 O O . GLY A 1 87 ? -22.911 7.825 35.185 1.00 93.44 87 GLY A O 1
ATOM 700 N N . ALA A 1 88 ? -22.485 9.926 35.890 1.00 94.44 88 ALA A N 1
ATOM 701 C CA . ALA A 1 88 ? -21.609 10.294 34.781 1.00 94.44 88 ALA A CA 1
ATOM 702 C C . ALA A 1 88 ? -20.310 9.472 34.791 1.00 94.44 88 ALA A C 1
ATOM 704 O O . ALA A 1 88 ? -19.932 8.904 33.765 1.00 94.44 88 ALA A O 1
ATOM 705 N N . GLU A 1 89 ? -19.683 9.319 35.958 1.00 95.62 89 GLU A N 1
ATOM 706 C CA . GLU A 1 89 ? -18.482 8.500 36.136 1.00 95.62 89 GLU A CA 1
ATOM 707 C C . GLU A 1 89 ? -18.750 7.027 35.801 1.00 95.62 89 GLU A C 1
ATOM 709 O O . GLU A 1 89 ? -17.988 6.402 35.065 1.00 95.62 89 GLU A O 1
ATOM 714 N N . LYS A 1 90 ? -19.889 6.470 36.229 1.00 96.75 90 LYS A N 1
ATOM 715 C CA . LYS A 1 90 ? -20.292 5.100 35.875 1.00 96.75 90 LYS A CA 1
ATOM 716 C C . LYS A 1 90 ? -20.491 4.917 34.369 1.00 96.75 90 LYS A C 1
ATOM 718 O O . LYS A 1 90 ? -20.149 3.862 33.827 1.00 96.75 90 LYS A O 1
ATOM 723 N N . LEU A 1 91 ? -21.067 5.905 33.685 1.00 95.75 91 LEU A N 1
ATOM 724 C CA . LEU A 1 91 ? -21.231 5.879 32.229 1.00 95.75 91 LEU A CA 1
ATOM 725 C C . LEU A 1 91 ? -19.882 5.955 31.509 1.00 95.75 91 LEU A C 1
ATOM 727 O O . LEU A 1 91 ? -19.656 5.176 30.580 1.00 95.75 91 LEU A O 1
ATOM 731 N N . LEU A 1 92 ? -18.982 6.824 31.971 1.00 97.00 92 LEU A N 1
ATOM 732 C CA . LEU A 1 92 ? -17.618 6.938 31.457 1.00 97.00 92 LEU A CA 1
ATOM 733 C C . LEU A 1 92 ? -16.838 5.633 31.652 1.00 97.00 92 LEU A C 1
ATOM 735 O O . LEU A 1 92 ? -16.265 5.103 30.705 1.00 97.00 92 LEU A O 1
ATOM 739 N N . LEU A 1 93 ? -16.878 5.044 32.847 1.00 97.62 93 LEU A N 1
ATOM 740 C CA . LEU A 1 93 ? -16.215 3.767 33.112 1.00 97.62 93 LEU A CA 1
ATOM 741 C C . LEU A 1 93 ? -16.751 2.658 32.202 1.00 97.62 93 LEU A C 1
ATOM 743 O O . LEU A 1 93 ? -15.978 1.876 31.653 1.00 97.62 93 LEU A O 1
ATOM 747 N N . ARG A 1 94 ? -18.067 2.612 31.963 1.00 97.38 94 ARG A N 1
ATOM 748 C CA . ARG A 1 94 ? -18.668 1.655 31.020 1.00 97.38 94 ARG A CA 1
ATOM 749 C C . ARG A 1 94 ? -18.197 1.870 29.583 1.00 97.38 94 ARG A C 1
ATOM 751 O O . ARG A 1 94 ? -17.976 0.882 28.882 1.00 97.38 94 ARG A O 1
ATOM 758 N N . SER A 1 95 ? -18.065 3.114 29.123 1.00 95.69 95 SER A N 1
ATOM 759 C CA . SER A 1 95 ? -17.587 3.394 27.764 1.00 95.69 95 SER A CA 1
ATOM 760 C C . SER A 1 95 ? -16.106 3.041 27.612 1.00 95.69 95 SER A C 1
ATOM 762 O O . SER A 1 95 ? -15.751 2.352 26.654 1.00 95.69 95 SER A O 1
ATOM 764 N N . MET A 1 96 ? -15.271 3.386 28.595 1.00 96.00 96 MET A N 1
ATOM 765 C CA . MET A 1 96 ? -13.853 3.018 28.627 1.00 96.00 96 MET A CA 1
ATOM 766 C C . MET A 1 96 ? -13.656 1.502 28.643 1.00 96.00 96 MET A C 1
ATOM 768 O O . MET A 1 96 ? -12.793 0.983 27.940 1.00 96.00 96 MET A O 1
ATOM 772 N N . LEU A 1 97 ? -14.483 0.761 29.385 1.00 97.31 97 LEU A N 1
ATOM 773 C CA . LEU A 1 97 ? -14.388 -0.698 29.459 1.00 97.31 97 LEU A CA 1
ATOM 774 C C . LEU A 1 97 ? -14.775 -1.360 28.126 1.00 97.31 97 LEU A C 1
ATOM 776 O O . LEU A 1 97 ? -14.099 -2.287 27.677 1.00 97.31 97 LEU A O 1
ATOM 780 N N . LYS A 1 98 ? -15.794 -0.829 27.434 1.00 96.06 98 LYS A N 1
ATOM 781 C CA . LYS A 1 98 ? -16.132 -1.242 26.059 1.00 96.06 98 LYS A CA 1
ATOM 782 C C . LYS A 1 98 ? -14.999 -0.945 25.080 1.00 96.06 98 LYS A C 1
ATOM 784 O O . LYS A 1 98 ? -14.660 -1.804 24.270 1.00 96.06 98 LYS A O 1
ATOM 789 N N . GLN A 1 99 ? -14.398 0.242 25.163 1.00 95.94 99 GLN A N 1
ATOM 790 C CA . GLN A 1 99 ? -13.248 0.593 24.333 1.00 95.94 99 GLN A CA 1
ATOM 791 C C . GLN A 1 99 ? -12.069 -0.336 24.614 1.00 95.94 99 GLN A C 1
ATOM 793 O O . GLN A 1 99 ? -11.507 -0.879 23.672 1.00 95.94 99 GLN A O 1
ATOM 798 N N . LYS A 1 100 ? -11.737 -0.603 25.881 1.00 97.00 100 LYS A N 1
ATOM 799 C CA . LYS A 1 100 ? -10.672 -1.541 26.261 1.00 97.00 100 LYS A CA 1
ATOM 800 C C . LYS A 1 100 ? -10.896 -2.928 25.657 1.00 97.00 100 LYS A C 1
ATOM 802 O O . LYS A 1 100 ? -9.960 -3.506 25.110 1.00 97.00 100 LYS A O 1
ATOM 807 N N . ALA A 1 101 ? -12.124 -3.447 25.704 1.00 95.19 101 ALA A N 1
ATOM 808 C CA . ALA A 1 101 ? -12.461 -4.726 25.080 1.00 95.19 101 ALA A CA 1
ATOM 809 C C . ALA A 1 101 ? -12.276 -4.689 23.551 1.00 95.19 101 ALA A C 1
ATOM 811 O O . ALA A 1 101 ? -11.664 -5.594 22.983 1.00 95.19 101 ALA A O 1
ATOM 812 N N . ALA A 1 102 ? -12.730 -3.618 22.891 1.00 95.06 102 ALA A N 1
ATOM 813 C CA . ALA A 1 102 ? -12.552 -3.433 21.451 1.00 95.06 102 ALA A CA 1
ATOM 814 C C . ALA A 1 102 ? -11.067 -3.340 21.053 1.00 95.06 102 ALA A C 1
ATOM 816 O O . ALA A 1 102 ? -10.638 -4.002 20.109 1.00 95.06 102 ALA A O 1
ATOM 817 N N . TRP A 1 103 ? -10.269 -2.577 21.804 1.00 93.50 103 TRP A N 1
ATOM 818 C CA . TRP A 1 103 ? -8.825 -2.454 21.603 1.00 93.50 103 TRP A CA 1
ATOM 819 C C . TRP A 1 103 ? -8.097 -3.778 21.825 1.00 93.50 103 TRP A C 1
ATOM 821 O O . TRP A 1 103 ? -7.228 -4.124 21.034 1.00 93.50 103 TRP A O 1
ATOM 831 N N . THR A 1 104 ? -8.484 -4.553 22.840 1.00 96.44 104 THR A N 1
ATOM 832 C CA . THR A 1 104 ? -7.902 -5.881 23.099 1.00 96.44 104 THR A CA 1
ATOM 833 C C . THR A 1 104 ? -8.124 -6.813 21.909 1.00 96.44 104 THR A C 1
ATOM 835 O O . THR A 1 104 ? -7.191 -7.459 21.441 1.00 96.44 104 THR A O 1
ATOM 838 N N . LEU A 1 105 ? -9.342 -6.826 21.362 1.00 94.50 105 LEU A N 1
ATOM 839 C CA . LEU A 1 105 ? -9.675 -7.635 20.193 1.00 94.50 105 LEU A CA 1
ATOM 840 C C . LEU A 1 105 ? -8.913 -7.175 18.941 1.00 94.50 105 LEU A C 1
ATOM 842 O O . LEU A 1 105 ? -8.461 -8.001 18.151 1.00 94.50 105 LEU A O 1
ATOM 846 N N . GLN A 1 106 ? -8.733 -5.865 18.768 1.00 93.50 106 GLN A N 1
ATOM 847 C CA . GLN A 1 106 ? -7.972 -5.321 17.646 1.00 93.50 106 GLN A CA 1
ATOM 848 C C . GLN A 1 106 ? -6.478 -5.652 17.744 1.00 93.50 106 GLN A C 1
ATOM 850 O O . GLN A 1 106 ? -5.878 -6.027 16.740 1.00 93.50 106 GLN A O 1
ATOM 855 N N . ILE A 1 107 ? -5.890 -5.566 18.940 1.00 94.56 107 ILE A N 1
ATOM 856 C CA . ILE A 1 107 ? -4.498 -5.966 19.183 1.00 94.56 107 ILE A CA 1
ATOM 857 C C . ILE A 1 107 ? -4.325 -7.457 18.895 1.00 94.56 107 ILE A C 1
ATOM 859 O O . ILE A 1 107 ? -3.392 -7.823 18.188 1.00 94.56 107 ILE A O 1
ATOM 863 N N . GLN A 1 108 ? -5.254 -8.302 19.356 1.00 93.81 108 GLN A N 1
ATOM 864 C CA . GLN A 1 108 ? -5.206 -9.736 19.071 1.00 93.81 108 GLN A CA 1
ATOM 865 C C . GLN A 1 108 ? -5.204 -10.009 17.563 1.00 93.81 108 GLN A C 1
ATOM 867 O O . GLN A 1 108 ? -4.361 -10.754 17.082 1.00 93.81 108 GLN A O 1
ATOM 872 N N . ARG A 1 109 ? -6.066 -9.333 16.791 1.00 92.88 109 ARG A N 1
ATOM 873 C CA . ARG A 1 109 ? -6.088 -9.469 15.324 1.00 92.88 109 ARG A CA 1
ATOM 874 C C . ARG A 1 109 ? -4.772 -9.071 14.661 1.00 92.88 109 ARG A C 1
ATOM 876 O O . ARG A 1 109 ? -4.373 -9.711 13.693 1.00 92.88 109 ARG A O 1
ATOM 883 N N . VAL A 1 110 ? -4.119 -8.011 15.140 1.00 91.00 110 VAL A N 1
ATOM 884 C CA . VAL A 1 110 ? -2.811 -7.587 14.617 1.00 91.00 110 VAL A CA 1
ATOM 885 C C . VAL A 1 110 ? -1.752 -8.643 14.922 1.00 91.00 110 VAL A C 1
ATOM 887 O O . VAL A 1 110 ? -1.016 -9.026 14.019 1.00 91.00 110 VAL A O 1
ATOM 890 N N . LEU A 1 111 ? -1.724 -9.169 16.149 1.00 91.62 111 LEU A N 1
ATOM 891 C CA . LEU A 1 111 ? -0.797 -10.235 16.536 1.00 91.62 111 LEU A CA 1
ATOM 892 C C . LEU A 1 111 ? -1.031 -11.520 15.730 1.00 91.62 111 LEU A C 1
ATOM 894 O O . LEU A 1 111 ? -0.074 -12.117 15.244 1.00 91.62 111 LEU A O 1
ATOM 898 N N . ASP A 1 112 ? -2.288 -11.916 15.527 1.00 89.62 112 ASP A N 1
ATOM 899 C CA . ASP A 1 112 ? -2.646 -13.091 14.726 1.00 89.62 112 ASP A CA 1
ATOM 900 C C . ASP A 1 112 ? -2.242 -12.907 13.252 1.00 89.62 112 ASP A C 1
ATOM 902 O O . ASP A 1 112 ? -1.754 -13.842 12.606 1.00 89.62 112 ASP A O 1
ATOM 906 N N . PHE A 1 113 ? -2.399 -11.693 12.710 1.00 87.81 113 PHE A N 1
ATOM 907 C CA . PHE A 1 113 ? -1.947 -11.347 11.362 1.00 87.81 113 PHE A CA 1
ATOM 908 C C . PHE A 1 113 ? -0.419 -11.385 11.243 1.00 87.81 113 PHE A C 1
ATOM 910 O O . PHE A 1 113 ? 0.101 -11.956 10.285 1.00 87.81 113 PHE A O 1
ATOM 917 N N . GLU A 1 114 ? 0.312 -10.825 12.209 1.00 85.00 114 GLU A N 1
ATOM 918 C CA . GLU A 1 114 ? 1.777 -10.872 12.240 1.00 85.00 114 GLU A CA 1
ATOM 919 C C . GLU A 1 114 ? 2.291 -12.308 12.368 1.00 85.00 114 GLU A C 1
ATOM 921 O O . GLU A 1 114 ? 3.174 -12.702 11.609 1.00 85.00 114 GLU A O 1
ATOM 926 N N . ALA A 1 115 ? 1.699 -13.124 13.242 1.00 81.44 115 ALA A N 1
ATOM 927 C CA . ALA A 1 115 ? 2.036 -14.540 13.376 1.00 81.44 115 ALA A CA 1
ATOM 928 C C . ALA A 1 115 ? 1.774 -15.315 12.073 1.00 81.44 115 ALA A C 1
ATOM 930 O O . ALA A 1 115 ? 2.609 -16.112 11.646 1.00 81.44 115 ALA A O 1
ATOM 931 N N . SER A 1 116 ? 0.655 -15.038 11.397 1.00 80.56 116 SER A N 1
ATOM 932 C CA . SER A 1 116 ? 0.320 -15.642 10.100 1.00 80.56 116 SER A CA 1
ATOM 933 C C . SER A 1 116 ? 1.268 -15.190 8.985 1.00 80.56 116 SER A C 1
ATOM 935 O O . SER A 1 116 ? 1.678 -16.001 8.156 1.00 80.56 116 SER A O 1
ATOM 937 N N . SER A 1 117 ? 1.649 -13.911 8.972 1.00 73.25 117 SER A N 1
ATOM 938 C CA . SER A 1 117 ? 2.604 -13.332 8.022 1.00 73.25 117 SER A CA 1
ATOM 939 C C . SER A 1 117 ? 4.011 -13.895 8.223 1.00 73.25 117 SER A C 1
ATOM 941 O O . SER A 1 117 ? 4.663 -14.281 7.257 1.00 73.25 117 SER A O 1
ATOM 943 N N . LEU A 1 118 ? 4.461 -14.031 9.474 1.00 70.38 118 LEU A N 1
ATOM 944 C CA . LEU A 1 118 ? 5.737 -14.659 9.811 1.00 70.38 118 LEU A CA 1
ATOM 945 C C . LEU A 1 118 ? 5.732 -16.151 9.470 1.00 70.38 118 LEU A C 1
ATOM 947 O O . LEU A 1 118 ? 6.701 -16.631 8.893 1.00 70.38 118 LEU A O 1
ATOM 951 N N . ALA A 1 119 ? 4.636 -16.869 9.731 1.00 67.81 119 ALA A N 1
ATOM 952 C CA . ALA A 1 119 ? 4.489 -18.264 9.318 1.00 67.81 119 ALA A CA 1
ATOM 953 C C . ALA A 1 119 ? 4.493 -18.415 7.786 1.00 67.81 119 ALA A C 1
ATOM 955 O O . ALA A 1 119 ? 5.088 -19.355 7.261 1.00 67.81 119 ALA A O 1
ATOM 956 N N . ALA A 1 120 ? 3.872 -17.488 7.050 1.00 61.06 120 ALA A N 1
ATOM 957 C CA . ALA A 1 120 ? 3.932 -17.456 5.590 1.00 61.06 120 ALA A CA 1
ATOM 958 C C . ALA A 1 120 ? 5.353 -17.145 5.094 1.00 61.06 120 ALA A C 1
ATOM 960 O O . ALA A 1 120 ? 5.880 -17.871 4.257 1.00 61.06 120 ALA A O 1
ATOM 961 N N . ALA A 1 121 ? 6.012 -16.129 5.654 1.00 60.72 121 ALA A N 1
ATOM 962 C CA . ALA A 1 121 ? 7.390 -15.773 5.326 1.00 60.72 121 ALA A CA 1
ATOM 963 C C . ALA A 1 121 ? 8.375 -16.909 5.651 1.00 60.72 121 ALA A C 1
ATOM 965 O O . ALA A 1 121 ? 9.299 -17.157 4.882 1.00 60.72 121 ALA A O 1
ATOM 966 N N . GLN A 1 122 ? 8.153 -17.650 6.738 1.00 59.94 122 GLN A N 1
ATOM 967 C CA . GLN A 1 122 ? 8.964 -18.805 7.112 1.00 59.94 122 GLN A CA 1
ATOM 968 C C . GLN A 1 122 ? 8.755 -19.991 6.160 1.00 59.94 122 GLN A C 1
ATOM 970 O O . GLN A 1 122 ? 9.723 -20.674 5.846 1.00 59.94 122 GLN A O 1
ATOM 975 N N . LYS A 1 123 ? 7.544 -20.199 5.621 1.00 59.62 123 LYS A N 1
ATOM 976 C CA . LYS A 1 123 ? 7.304 -21.168 4.530 1.00 59.62 123 LYS A CA 1
ATOM 977 C C . LYS A 1 123 ? 8.014 -20.789 3.224 1.00 59.62 123 LYS A C 1
ATOM 979 O O . LYS A 1 123 ? 8.361 -21.674 2.455 1.00 59.62 123 LYS A O 1
ATOM 984 N N . PHE A 1 124 ? 8.252 -19.501 2.973 1.00 54.38 124 PHE A N 1
ATOM 985 C CA . PHE A 1 124 ? 9.093 -19.059 1.852 1.00 54.38 124 PHE A CA 1
ATOM 986 C C . PHE A 1 124 ? 10.599 -19.170 2.148 1.00 54.38 124 PHE A C 1
ATOM 988 O O . PHE A 1 124 ? 11.389 -19.241 1.214 1.00 54.38 124 PHE A O 1
ATOM 995 N N . GLN A 1 125 ? 11.004 -19.177 3.425 1.00 55.44 125 GLN A N 1
ATOM 996 C CA . GLN A 1 125 ? 12.402 -19.329 3.855 1.00 55.44 125 GLN A CA 1
ATOM 997 C C . GLN A 1 125 ? 12.814 -20.770 4.162 1.00 55.44 125 GLN A C 1
ATOM 999 O O . GLN A 1 125 ? 14.009 -21.034 4.281 1.00 55.44 125 GLN A O 1
ATOM 1004 N N . SER A 1 126 ? 11.877 -21.715 4.309 1.00 57.06 126 SER A N 1
ATOM 1005 C CA . SER A 1 126 ? 12.239 -23.125 4.201 1.00 57.06 126 SER A CA 1
ATOM 1006 C C . SER A 1 126 ? 12.793 -23.299 2.800 1.00 57.06 126 SER A C 1
ATOM 1008 O O . SER A 1 126 ? 12.054 -23.047 1.855 1.00 57.06 126 SER A O 1
ATOM 1010 N N . ASN A 1 127 ? 14.080 -23.638 2.700 1.00 52.97 127 ASN A N 1
ATOM 1011 C CA . ASN A 1 127 ? 14.805 -23.899 1.463 1.00 52.97 127 ASN A CA 1
ATOM 1012 C C . ASN A 1 127 ? 14.023 -24.901 0.607 1.00 52.97 127 ASN A C 1
ATOM 1014 O O . ASN A 1 127 ? 14.258 -26.106 0.657 1.00 52.97 127 ASN A O 1
ATOM 1018 N N . VAL A 1 128 ? 13.053 -24.413 -0.154 1.00 56.47 128 VAL A N 1
ATOM 1019 C CA . VAL A 1 128 ? 12.591 -25.112 -1.327 1.00 56.47 128 VAL A CA 1
ATOM 1020 C C . VAL A 1 128 ? 13.652 -24.744 -2.341 1.00 56.47 128 VAL A C 1
ATOM 1022 O O . VAL A 1 128 ? 13.579 -23.692 -2.974 1.00 56.47 128 VAL A O 1
ATOM 1025 N N . ASP A 1 129 ? 14.676 -25.591 -2.434 1.00 57.41 129 ASP A N 1
ATOM 1026 C CA . ASP A 1 129 ? 15.453 -25.716 -3.659 1.00 57.41 129 ASP A CA 1
ATOM 1027 C C . ASP A 1 129 ? 14.458 -26.196 -4.722 1.00 57.41 129 ASP A C 1
ATOM 1029 O O . ASP A 1 129 ? 14.374 -27.376 -5.049 1.00 57.41 129 ASP A O 1
ATOM 1033 N N . VAL A 1 130 ? 13.597 -25.287 -5.189 1.00 60.09 130 VAL A N 1
ATOM 1034 C CA . VAL A 1 130 ? 12.949 -25.451 -6.477 1.00 60.09 130 VAL A CA 1
ATOM 1035 C C . VAL A 1 130 ? 14.110 -25.283 -7.440 1.00 60.09 130 VAL A C 1
ATOM 1037 O O . VAL A 1 130 ? 14.669 -24.182 -7.480 1.00 60.09 130 VAL A O 1
ATOM 1040 N N . PRO A 1 131 ? 14.530 -26.328 -8.171 1.00 60.25 131 PRO A N 1
ATOM 1041 C CA . PRO A 1 131 ? 15.393 -26.111 -9.312 1.00 60.25 131 PRO A CA 1
ATOM 1042 C C . PRO A 1 131 ? 14.583 -25.236 -10.266 1.00 60.25 131 PRO A C 1
ATOM 1044 O O . PRO A 1 131 ? 13.686 -25.705 -10.963 1.00 60.25 131 PRO A O 1
ATOM 1047 N N . LEU A 1 132 ? 14.806 -23.925 -10.189 1.00 60.53 132 LEU A N 1
ATOM 1048 C CA . LEU A 1 132 ? 14.328 -23.000 -11.192 1.00 60.53 132 LEU A CA 1
ATOM 1049 C C . LEU A 1 132 ? 15.115 -23.375 -12.432 1.00 60.53 132 LEU A C 1
ATOM 1051 O O . LEU A 1 132 ? 16.326 -23.165 -12.477 1.00 60.53 132 LEU A O 1
ATOM 1055 N N . ASP A 1 133 ? 14.431 -24.017 -13.370 1.00 65.81 133 ASP A N 1
ATOM 1056 C CA . ASP A 1 133 ? 14.990 -24.336 -14.668 1.00 65.81 133 ASP A CA 1
ATOM 1057 C C . ASP A 1 133 ? 15.291 -23.005 -15.356 1.00 65.81 133 ASP A C 1
ATOM 1059 O O . ASP A 1 133 ? 14.395 -22.272 -15.785 1.00 65.81 133 ASP A O 1
ATOM 1063 N N . THR A 1 134 ? 16.555 -22.594 -15.290 1.00 64.94 134 THR A N 1
ATOM 1064 C CA . THR A 1 134 ? 17.009 -21.354 -15.902 1.00 64.94 134 THR A CA 1
ATOM 1065 C C . THR A 1 134 ? 17.134 -21.623 -17.388 1.00 64.94 134 THR A C 1
ATOM 1067 O O . THR A 1 134 ? 18.154 -22.137 -17.841 1.00 64.94 134 THR A O 1
ATOM 1070 N N . VAL A 1 135 ? 16.070 -21.299 -18.117 1.00 66.94 135 VAL A N 1
ATOM 1071 C CA . VAL A 1 135 ? 16.033 -21.340 -19.577 1.00 66.94 135 VAL A CA 1
ATOM 1072 C C . VAL A 1 135 ? 17.094 -20.380 -20.118 1.00 66.94 135 VAL A C 1
ATOM 1074 O O . VAL A 1 135 ? 17.158 -19.221 -19.698 1.00 66.94 135 VAL A O 1
ATOM 1077 N N . ASP A 1 136 ? 17.944 -20.883 -21.011 1.00 77.19 136 ASP A N 1
ATOM 1078 C CA . ASP A 1 136 ? 18.985 -20.088 -21.663 1.00 77.19 136 ASP A CA 1
ATOM 1079 C C . ASP A 1 136 ? 18.360 -19.014 -22.571 1.00 77.19 136 ASP A C 1
ATOM 1081 O O . ASP A 1 136 ? 17.240 -19.170 -23.057 1.00 77.19 136 ASP A O 1
ATOM 1085 N N . GLU A 1 137 ? 19.080 -17.921 -22.822 1.00 68.38 137 GLU A N 1
ATOM 1086 C CA . GLU A 1 137 ? 18.579 -16.761 -23.577 1.00 68.38 137 GLU A CA 1
ATOM 1087 C C . GLU A 1 137 ? 18.071 -17.162 -24.976 1.00 68.38 137 GLU A C 1
ATOM 1089 O O . GLU A 1 137 ? 17.037 -16.676 -25.430 1.00 68.38 137 GLU A O 1
ATOM 1094 N N . VAL A 1 138 ? 18.736 -18.137 -25.604 1.00 73.19 138 VAL A N 1
ATOM 1095 C CA . VAL A 1 138 ? 18.370 -18.688 -26.919 1.00 73.19 138 VAL A CA 1
ATOM 1096 C C . VAL A 1 138 ? 17.090 -19.530 -26.854 1.00 73.19 138 VAL A C 1
ATOM 1098 O O . VAL A 1 138 ? 16.228 -19.416 -27.722 1.00 73.19 138 VAL A O 1
ATOM 1101 N N . GLN A 1 139 ? 16.924 -20.342 -25.806 1.00 75.62 139 GLN A N 1
ATOM 1102 C CA . GLN A 1 139 ? 15.711 -21.145 -25.613 1.00 75.62 139 GLN A CA 1
ATOM 1103 C C . GLN A 1 139 ? 14.505 -20.268 -25.259 1.00 75.62 139 GLN A C 1
ATOM 1105 O O . GLN A 1 139 ? 13.393 -20.527 -25.712 1.00 75.62 139 GLN A O 1
ATOM 1110 N N . ALA A 1 140 ? 14.713 -19.195 -24.492 1.00 76.38 140 ALA A N 1
ATOM 1111 C CA . ALA A 1 140 ? 13.659 -18.241 -24.165 1.00 76.38 140 ALA A CA 1
ATOM 1112 C C . ALA A 1 140 ? 13.168 -17.481 -25.409 1.00 76.38 140 ALA A C 1
ATOM 1114 O O . ALA A 1 140 ? 11.974 -17.188 -25.525 1.00 76.38 140 ALA A O 1
ATOM 1115 N N . GLU A 1 141 ? 14.059 -17.187 -26.356 1.00 78.19 141 GLU A N 1
ATOM 1116 C CA . GLU A 1 141 ? 13.689 -16.570 -27.628 1.00 78.19 141 GLU A CA 1
ATOM 1117 C C . GLU A 1 141 ? 12.903 -17.542 -28.525 1.00 78.19 141 GLU A C 1
ATOM 1119 O O . GLU A 1 141 ? 11.852 -17.168 -29.047 1.00 78.19 141 GLU A O 1
ATOM 1124 N N . GLU A 1 142 ? 13.346 -18.797 -28.655 1.00 79.00 142 GLU A N 1
ATOM 1125 C CA . GLU A 1 142 ? 12.688 -19.799 -29.509 1.00 79.00 142 GLU A CA 1
ATOM 1126 C C . GLU A 1 142 ? 11.338 -20.287 -28.959 1.00 79.00 142 GLU A C 1
ATOM 1128 O O . GLU A 1 142 ? 10.370 -20.405 -29.714 1.00 79.00 142 GLU A O 1
ATOM 1133 N N . GLU A 1 143 ? 11.246 -20.566 -27.656 1.00 79.94 143 GLU A N 1
ATOM 1134 C CA . GLU A 1 143 ? 10.047 -21.168 -27.056 1.00 79.94 143 GLU A CA 1
ATOM 1135 C C . GLU A 1 143 ? 9.027 -20.131 -26.578 1.00 79.94 143 GLU A C 1
ATOM 1137 O O . GLU A 1 143 ? 7.817 -20.365 -26.641 1.00 79.94 143 GLU A O 1
ATOM 1142 N N . LEU A 1 144 ? 9.499 -18.982 -26.086 1.00 76.69 144 LEU A N 1
ATOM 1143 C CA . LEU A 1 144 ? 8.653 -17.978 -25.436 1.00 76.69 144 LEU A CA 1
ATOM 1144 C C . LEU A 1 144 ? 8.606 -16.647 -26.198 1.00 76.69 144 LEU A C 1
ATOM 1146 O O . LEU A 1 144 ? 7.821 -15.767 -25.837 1.00 76.69 144 LEU A O 1
ATOM 1150 N N . GLY A 1 145 ? 9.424 -16.480 -27.242 1.00 76.62 145 GLY A N 1
AT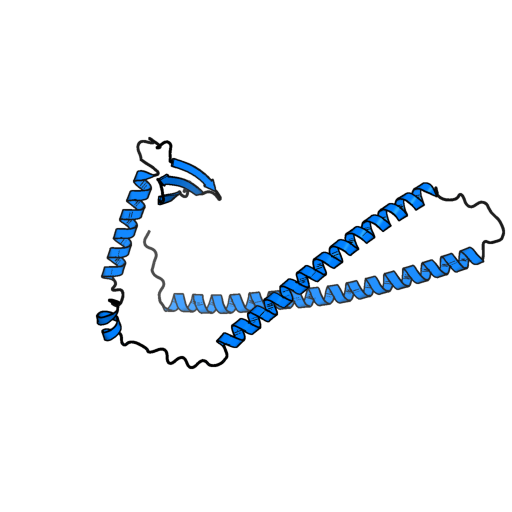OM 1151 C CA . GLY A 1 145 ? 9.529 -15.226 -27.988 1.00 76.62 145 GLY A CA 1
ATOM 1152 C C . GLY A 1 145 ? 10.131 -14.083 -27.168 1.00 76.62 145 GLY A C 1
ATOM 1153 O O . GLY A 1 145 ? 9.969 -12.916 -27.531 1.00 76.62 145 GLY A O 1
ATOM 1154 N N . PHE A 1 146 ? 10.785 -14.385 -26.041 1.00 77.19 146 PHE A N 1
ATOM 1155 C CA . PHE A 1 146 ? 11.417 -13.371 -25.208 1.00 77.19 146 PHE A CA 1
ATOM 1156 C C . PHE A 1 146 ? 12.786 -13.026 -25.778 1.00 77.19 146 PHE A C 1
ATOM 1158 O O . PHE A 1 146 ? 13.772 -13.700 -25.514 1.00 77.19 146 PHE A O 1
ATOM 1165 N N . HIS A 1 147 ? 12.839 -11.935 -26.533 1.00 76.88 147 HIS A N 1
ATOM 1166 C CA . HIS A 1 147 ? 14.089 -11.339 -26.980 1.00 76.88 147 HIS A CA 1
ATOM 1167 C C . HIS A 1 147 ? 14.515 -10.200 -26.033 1.00 76.88 147 HIS A C 1
ATOM 1169 O O . HIS A 1 147 ? 13.662 -9.491 -25.474 1.00 76.88 147 HIS A O 1
ATOM 1175 N N . PRO A 1 148 ? 15.826 -9.965 -25.851 1.00 78.69 148 PRO A N 1
ATOM 1176 C CA . PRO A 1 148 ? 16.323 -8.810 -25.115 1.00 78.69 148 PRO A CA 1
ATOM 1177 C C . PRO A 1 148 ? 15.761 -7.511 -25.693 1.00 78.69 148 PRO A C 1
ATOM 1179 O O . PRO A 1 148 ? 15.790 -7.280 -26.902 1.00 78.69 148 PRO A O 1
ATOM 1182 N N . LEU A 1 149 ? 15.246 -6.635 -24.829 1.00 81.12 149 LEU A N 1
ATOM 1183 C CA . LEU A 1 149 ? 14.735 -5.326 -25.240 1.00 81.12 149 LEU A CA 1
ATOM 1184 C C . LEU A 1 149 ? 15.868 -4.484 -25.834 1.00 81.12 149 LEU A C 1
ATOM 1186 O O . LEU A 1 149 ? 16.712 -3.959 -25.102 1.00 81.12 149 LEU A O 1
ATOM 1190 N N . THR A 1 150 ? 15.869 -4.317 -27.156 1.00 86.44 150 THR A N 1
ATOM 1191 C CA . THR A 1 150 ? 16.844 -3.454 -27.824 1.00 86.44 150 THR A CA 1
ATOM 1192 C C . THR A 1 150 ? 16.506 -1.977 -27.610 1.00 86.44 150 THR A C 1
ATOM 1194 O O . THR A 1 150 ? 15.360 -1.595 -27.344 1.00 86.44 150 THR A O 1
ATOM 1197 N N . GLU A 1 151 ? 17.498 -1.092 -27.765 1.00 89.12 151 GLU A N 1
ATOM 1198 C CA . GLU A 1 151 ? 17.255 0.359 -27.715 1.00 89.12 151 GLU A CA 1
ATOM 1199 C C . GLU A 1 151 ? 16.251 0.816 -28.789 1.00 89.12 151 GLU A C 1
ATOM 1201 O O . GLU A 1 151 ? 15.492 1.770 -28.578 1.00 89.12 151 GLU A O 1
ATOM 1206 N N . TRP A 1 152 ? 16.212 0.117 -29.927 1.00 89.00 152 TRP A N 1
ATOM 1207 C CA . TRP A 1 152 ? 15.254 0.353 -31.002 1.00 89.00 152 TRP A CA 1
ATOM 1208 C C . TRP A 1 152 ? 13.832 -0.045 -30.608 1.00 89.00 152 TRP A C 1
ATOM 1210 O O . TRP A 1 152 ? 12.913 0.746 -30.834 1.00 89.00 152 TRP A O 1
ATOM 1220 N N . ASP A 1 153 ? 13.648 -1.199 -29.965 1.00 86.25 153 ASP A N 1
ATOM 1221 C CA . ASP A 1 153 ? 12.336 -1.655 -29.484 1.00 86.25 153 ASP A CA 1
ATOM 1222 C C . ASP A 1 153 ? 11.800 -0.744 -28.388 1.00 86.25 153 ASP A C 1
ATOM 1224 O O . ASP A 1 153 ? 10.630 -0.352 -28.403 1.00 86.25 153 ASP A O 1
ATOM 1228 N N . LEU A 1 154 ? 12.677 -0.315 -27.478 1.00 88.44 154 LEU A N 1
ATOM 1229 C CA . LEU A 1 154 ? 12.335 0.673 -26.464 1.00 88.44 154 LEU A CA 1
ATOM 1230 C C . LEU A 1 154 ? 11.916 1.998 -27.110 1.00 88.44 154 LEU A C 1
ATOM 1232 O O . LEU A 1 154 ? 10.901 2.584 -26.732 1.00 88.44 154 LEU A O 1
ATOM 1236 N N . THR A 1 155 ? 12.671 2.474 -28.103 1.00 93.50 155 THR A N 1
ATOM 1237 C CA . THR A 1 155 ? 12.352 3.723 -28.808 1.00 93.50 155 THR A CA 1
ATOM 1238 C C . THR A 1 155 ? 11.015 3.624 -29.535 1.00 93.50 155 THR A C 1
ATOM 1240 O O . THR A 1 155 ? 10.193 4.535 -29.413 1.00 93.50 155 THR A O 1
ATOM 1243 N N . ARG A 1 156 ? 10.765 2.514 -30.237 1.00 91.88 156 ARG A N 1
ATOM 1244 C CA . ARG A 1 156 ? 9.495 2.239 -30.918 1.00 91.88 156 ARG A CA 1
ATOM 1245 C C . ARG A 1 156 ? 8.336 2.226 -29.927 1.00 91.88 156 ARG A C 1
ATOM 1247 O O . ARG A 1 156 ? 7.415 3.019 -30.071 1.00 91.88 156 ARG A O 1
ATOM 1254 N N . THR A 1 157 ? 8.458 1.452 -28.852 1.00 91.06 157 THR A N 1
ATOM 1255 C CA . THR A 1 157 ? 7.446 1.361 -27.791 1.00 91.06 157 THR A CA 1
ATOM 1256 C C . THR A 1 157 ? 7.144 2.726 -27.171 1.00 91.06 157 THR A C 1
ATOM 1258 O O . THR A 1 157 ? 5.989 3.060 -26.915 1.00 91.06 157 THR A O 1
ATOM 1261 N N . ILE A 1 158 ? 8.161 3.565 -26.943 1.00 92.31 158 ILE A N 1
ATOM 1262 C CA . ILE A 1 158 ? 7.960 4.930 -26.437 1.00 92.31 158 ILE A CA 1
ATOM 1263 C C . ILE A 1 158 ? 7.216 5.797 -27.461 1.00 92.31 158 ILE A C 1
ATOM 1265 O O . ILE A 1 158 ? 6.375 6.608 -27.070 1.00 92.31 158 ILE A O 1
ATOM 1269 N N . LEU A 1 159 ? 7.537 5.688 -28.752 1.00 94.19 159 LEU A N 1
ATOM 1270 C CA . LEU A 1 159 ? 6.865 6.448 -29.808 1.00 94.19 159 LEU A CA 1
ATOM 1271 C C . LEU A 1 159 ? 5.407 6.019 -29.981 1.00 94.19 159 LEU A C 1
ATOM 1273 O O . LEU A 1 159 ? 4.550 6.897 -30.102 1.00 94.19 159 LEU A O 1
ATOM 1277 N N . ASP A 1 160 ? 5.134 4.720 -29.912 1.00 93.00 160 ASP A N 1
ATOM 1278 C CA . ASP A 1 160 ? 3.787 4.154 -29.988 1.00 93.00 160 ASP A CA 1
ATOM 1279 C C . ASP A 1 160 ? 2.953 4.605 -28.789 1.00 93.00 160 ASP A C 1
ATOM 1281 O O . ASP A 1 160 ? 1.931 5.263 -28.968 1.00 93.00 160 ASP A O 1
ATOM 1285 N N . ASN A 1 161 ? 3.473 4.462 -27.565 1.00 91.88 161 ASN A N 1
ATOM 1286 C CA . ASN A 1 161 ? 2.817 5.001 -26.370 1.00 91.88 161 ASN A CA 1
ATOM 1287 C C . ASN A 1 161 ? 2.576 6.516 -26.470 1.00 91.88 161 ASN A C 1
ATOM 1289 O O . ASN A 1 161 ? 1.522 7.017 -26.085 1.00 91.88 161 ASN A O 1
ATOM 1293 N N . LYS A 1 162 ? 3.528 7.287 -27.013 1.00 91.62 162 LYS A N 1
ATOM 1294 C CA . LYS A 1 162 ? 3.337 8.731 -27.243 1.00 91.62 162 LYS A CA 1
ATOM 1295 C C . LYS A 1 162 ? 2.260 9.030 -28.280 1.00 91.62 162 LYS A C 1
ATOM 1297 O O . LYS A 1 162 ? 1.707 10.133 -28.260 1.00 91.62 162 LYS A O 1
ATOM 1302 N N . ARG A 1 163 ? 2.035 8.138 -29.240 1.00 92.00 163 ARG A N 1
ATOM 1303 C CA . ARG A 1 163 ? 0.969 8.263 -30.233 1.00 92.00 163 ARG A CA 1
ATOM 1304 C C . ARG A 1 163 ? -0.376 7.953 -29.588 1.00 92.00 163 ARG A C 1
ATOM 1306 O O . ARG A 1 163 ? -1.291 8.755 -29.744 1.00 92.00 163 ARG A O 1
ATOM 1313 N N . ASP A 1 164 ? -0.447 6.889 -28.799 1.00 89.62 164 ASP A N 1
ATOM 1314 C CA . ASP A 1 164 ? -1.658 6.468 -28.093 1.00 89.62 164 ASP A CA 1
ATOM 1315 C C . ASP A 1 164 ? -2.100 7.503 -27.060 1.00 89.62 164 ASP A C 1
ATOM 1317 O O . ASP A 1 164 ? -3.257 7.920 -27.057 1.00 89.62 164 ASP A O 1
ATOM 1321 N N . ILE A 1 165 ? -1.165 8.020 -26.257 1.00 88.56 165 ILE A N 1
ATOM 1322 C CA . ILE A 1 165 ? -1.438 9.103 -25.303 1.00 88.56 165 ILE A CA 1
ATOM 1323 C C . ILE A 1 165 ? -2.006 10.326 -26.029 1.00 88.56 165 ILE A C 1
ATOM 1325 O O . ILE A 1 165 ? -3.026 10.863 -25.607 1.00 88.56 165 ILE A O 1
ATOM 1329 N N . ARG A 1 166 ? -1.391 10.749 -27.145 1.00 86.19 166 ARG A N 1
ATOM 1330 C CA . ARG A 1 166 ? -1.887 11.887 -27.939 1.00 86.19 166 ARG A CA 1
ATOM 1331 C C . ARG A 1 166 ? -3.259 11.614 -28.548 1.00 86.19 166 ARG A C 1
ATOM 1333 O O . ARG A 1 166 ? -4.084 12.520 -28.618 1.00 86.19 166 ARG A O 1
ATOM 1340 N N . HIS A 1 167 ? -3.511 10.384 -28.982 1.00 86.69 167 HIS A N 1
ATOM 1341 C CA . HIS A 1 167 ? -4.805 9.981 -29.515 1.00 86.69 167 HIS A CA 1
ATOM 1342 C C . HIS A 1 167 ? -5.902 10.082 -28.446 1.00 86.69 167 HIS A C 1
ATOM 1344 O O . HIS A 1 167 ? -6.910 10.755 -28.671 1.00 86.69 167 HIS A O 1
ATOM 1350 N N . VAL A 1 168 ? -5.681 9.506 -27.260 1.00 86.94 168 VAL A N 1
ATOM 1351 C CA . VAL A 1 168 ? -6.604 9.615 -26.118 1.00 86.94 168 VAL A CA 1
ATOM 1352 C C . VAL A 1 168 ? -6.777 11.075 -25.685 1.00 86.94 168 VAL A C 1
ATOM 1354 O O . VAL A 1 168 ? -7.905 11.526 -25.502 1.00 86.94 168 VAL A O 1
ATOM 1357 N N . GLU A 1 169 ? -5.695 11.852 -25.602 1.00 85.75 169 GLU A N 1
ATOM 1358 C CA . GLU A 1 169 ? -5.749 13.282 -25.275 1.00 85.75 169 GLU A CA 1
ATOM 1359 C C . GLU A 1 169 ? -6.621 14.061 -26.266 1.00 85.75 169 GLU A C 1
ATOM 1361 O O . GLU A 1 169 ? -7.516 14.793 -25.849 1.00 85.75 169 GLU A O 1
ATOM 1366 N N . SER A 1 170 ? -6.432 13.855 -27.572 1.00 82.75 170 SER A N 1
ATOM 1367 C CA . SER A 1 170 ? -7.218 14.529 -28.613 1.00 82.75 170 SER A CA 1
ATOM 1368 C C . SER A 1 170 ? -8.706 14.161 -28.586 1.00 82.75 170 SER A C 1
ATOM 1370 O O . SER A 1 170 ? -9.553 14.993 -28.912 1.00 82.75 170 SER A O 1
ATOM 1372 N N . ARG A 1 171 ? -9.033 12.931 -28.166 1.00 81.25 171 ARG A N 1
ATOM 1373 C CA . ARG A 1 171 ? -10.411 12.438 -28.051 1.00 81.25 171 ARG A CA 1
ATOM 1374 C C . ARG A 1 171 ? -11.113 12.952 -26.800 1.00 81.25 171 ARG A C 1
ATOM 1376 O O . ARG A 1 171 ? -12.304 13.248 -26.859 1.00 81.25 171 ARG A O 1
ATOM 1383 N N . LEU A 1 172 ? -10.403 13.035 -25.675 1.00 82.31 172 LEU A N 1
ATOM 1384 C CA . LEU A 1 172 ? -10.974 13.478 -24.400 1.00 82.31 172 LEU A CA 1
ATOM 1385 C C . LEU A 1 172 ? -10.950 15.000 -24.232 1.00 82.31 172 LEU A C 1
ATOM 1387 O O . LEU A 1 172 ? -11.821 15.549 -23.562 1.00 82.31 172 LEU A O 1
ATOM 1391 N N . ASN A 1 173 ? -9.994 15.688 -24.854 1.00 80.88 173 ASN A N 1
ATOM 1392 C CA . ASN A 1 173 ? -9.840 17.138 -24.785 1.00 80.88 173 ASN A CA 1
ATOM 1393 C C . ASN A 1 173 ? -9.694 17.751 -26.192 1.00 80.88 173 ASN A C 1
ATOM 1395 O O . ASN A 1 173 ? -8.616 18.236 -26.551 1.00 80.88 173 ASN A O 1
ATOM 1399 N N . PRO A 1 174 ? -10.754 17.721 -27.020 1.00 76.81 174 PRO A N 1
ATOM 1400 C CA . PRO A 1 174 ? -10.683 18.242 -28.376 1.00 76.81 174 PRO A CA 1
ATOM 1401 C C . PRO A 1 174 ? -10.434 19.762 -28.372 1.00 76.81 174 PRO A C 1
ATOM 1403 O O . PRO A 1 174 ? -11.080 20.491 -27.615 1.00 76.81 174 PRO A O 1
ATOM 1406 N N . PRO A 1 175 ? -9.574 20.285 -29.270 1.00 67.69 175 PRO A N 1
ATOM 1407 C CA . PRO A 1 175 ? -9.252 21.715 -29.339 1.00 67.69 175 PRO A CA 1
ATOM 1408 C C . PRO A 1 175 ? -10.463 22.591 -29.698 1.00 67.69 175 PRO A C 1
ATOM 1410 O O . PRO A 1 175 ? -10.465 23.786 -29.429 1.00 67.69 175 PRO A O 1
ATOM 1413 N N . SER A 1 176 ? -11.513 21.993 -30.272 1.00 63.31 176 SER A N 1
ATOM 1414 C CA . SER A 1 176 ? -12.770 22.666 -30.612 1.00 63.31 176 SER A CA 1
ATOM 1415 C C . SER A 1 176 ? -13.692 22.901 -29.405 1.00 63.31 176 SER A C 1
ATOM 1417 O O . SER A 1 176 ? -14.747 23.508 -29.573 1.00 63.31 176 SER A O 1
ATOM 1419 N N . GLY A 1 177 ? -13.363 22.380 -28.214 1.00 63.62 177 GLY A N 1
ATOM 1420 C CA . GLY A 1 177 ? -14.191 22.519 -27.007 1.00 63.62 177 GLY A CA 1
ATOM 1421 C C . GLY A 1 177 ? -15.525 21.760 -27.044 1.00 63.62 177 GLY A C 1
ATOM 1422 O O . GLY A 1 177 ? -16.325 21.888 -26.119 1.00 63.62 177 GLY A O 1
ATOM 1423 N N . LEU A 1 178 ? -15.779 20.966 -28.090 1.00 61.91 178 LEU A N 1
ATOM 1424 C CA . LEU A 1 178 ? -16.989 20.162 -28.230 1.00 61.91 178 LEU A CA 1
ATOM 1425 C C . LEU A 1 178 ? -16.854 18.898 -27.371 1.00 61.91 178 LEU A C 1
ATOM 1427 O O . LEU A 1 178 ? -16.265 17.904 -27.789 1.00 61.91 178 LEU A O 1
ATOM 1431 N N . VAL A 1 179 ? -17.347 18.966 -26.136 1.00 64.19 179 VAL A N 1
ATOM 1432 C CA . VAL A 1 179 ? -17.283 17.857 -25.178 1.00 64.19 179 VAL A CA 1
ATOM 1433 C C . VAL A 1 179 ? -18.467 16.916 -25.406 1.00 64.19 179 VAL A C 1
ATOM 1435 O O . VAL A 1 179 ? -19.623 17.338 -25.376 1.00 64.19 179 VAL A O 1
ATOM 1438 N N . ASP A 1 180 ? -18.179 15.636 -25.638 1.00 68.44 180 ASP A N 1
ATOM 1439 C CA . ASP A 1 180 ? -19.196 14.587 -25.740 1.00 68.44 180 ASP A CA 1
ATOM 1440 C C . ASP A 1 180 ? -19.927 14.410 -24.393 1.00 68.44 180 ASP A C 1
ATOM 1442 O O . ASP A 1 180 ? -19.321 14.515 -23.325 1.00 68.44 180 ASP A O 1
ATOM 1446 N N . LYS A 1 181 ? -21.232 14.105 -24.412 1.00 68.06 181 LYS A N 1
ATOM 1447 C CA . LYS A 1 181 ? -22.075 13.998 -23.198 1.00 68.06 181 LYS A CA 1
ATOM 1448 C C . LYS A 1 181 ? -21.614 12.893 -22.237 1.00 68.06 181 LYS A C 1
ATOM 1450 O O . LYS A 1 181 ? -22.025 12.876 -21.082 1.00 68.06 181 LYS A O 1
ATOM 1455 N N . ARG A 1 182 ? -20.792 11.962 -22.728 1.00 74.06 182 ARG A N 1
ATOM 1456 C CA . ARG A 1 182 ? -20.219 10.822 -21.990 1.00 74.06 182 ARG A CA 1
ATOM 1457 C C . ARG A 1 182 ? -18.868 11.131 -21.338 1.00 74.06 182 ARG A C 1
ATOM 1459 O O . ARG A 1 182 ? -18.270 10.247 -20.725 1.00 74.06 182 ARG A O 1
ATOM 1466 N N . THR A 1 183 ? -18.372 12.355 -21.498 1.00 80.94 183 THR A N 1
ATOM 1467 C CA . THR A 1 183 ? -17.097 12.793 -20.940 1.00 80.94 183 THR A CA 1
ATOM 1468 C C . THR A 1 183 ? -17.336 13.538 -19.628 1.00 80.94 183 THR A C 1
ATOM 1470 O O . THR A 1 183 ? -18.024 14.556 -19.579 1.00 80.94 183 THR A O 1
ATOM 1473 N N . HIS A 1 184 ? -16.741 13.040 -18.551 1.00 83.38 184 HIS A N 1
ATOM 1474 C CA . HIS A 1 184 ? -16.783 13.625 -17.219 1.00 83.38 184 HIS A CA 1
ATOM 1475 C C . HIS A 1 184 ? -15.480 14.366 -16.926 1.00 83.38 184 HIS A C 1
ATOM 1477 O O . HIS A 1 184 ? -14.392 13.833 -17.132 1.00 83.38 184 HIS A O 1
ATOM 1483 N N . ARG A 1 185 ? -15.578 15.593 -16.411 1.00 85.69 185 ARG A N 1
ATOM 1484 C CA . ARG A 1 185 ? -14.421 16.395 -16.000 1.00 85.69 185 ARG A CA 1
ATOM 1485 C C . ARG A 1 185 ? -14.466 16.625 -14.497 1.00 85.69 185 ARG A C 1
ATOM 1487 O O . ARG A 1 185 ? -15.483 17.064 -13.970 1.00 85.69 185 ARG A O 1
ATOM 1494 N N . MET A 1 186 ? -13.362 16.347 -13.820 1.00 87.56 186 MET A N 1
ATOM 1495 C CA . MET A 1 186 ? -13.197 16.544 -12.381 1.00 87.56 186 MET A CA 1
ATOM 1496 C C . MET A 1 186 ? -11.835 17.181 -12.088 1.00 87.56 186 MET A C 1
ATOM 1498 O O . MET A 1 186 ? -10.935 17.141 -12.924 1.00 87.56 186 MET A O 1
ATOM 1502 N N . GLN A 1 187 ? -11.672 17.790 -10.915 1.00 87.69 187 GLN A N 1
ATOM 1503 C CA . GLN A 1 187 ? -10.400 18.373 -10.491 1.00 87.69 187 GLN A CA 1
ATOM 1504 C C . GLN A 1 187 ? -10.016 17.811 -9.125 1.00 87.69 187 GLN A C 1
ATOM 1506 O O . GLN A 1 187 ? -10.800 17.887 -8.182 1.00 87.69 187 GLN A O 1
ATOM 1511 N N . ALA A 1 188 ? -8.810 17.258 -9.009 1.00 83.56 188 ALA A N 1
ATOM 1512 C CA . ALA A 1 188 ? -8.303 16.715 -7.753 1.00 83.56 188 ALA A CA 1
ATOM 1513 C C . ALA A 1 188 ? -6.813 17.025 -7.605 1.00 83.56 188 ALA A C 1
ATOM 1515 O O . ALA A 1 188 ? -6.040 16.873 -8.548 1.00 83.56 188 ALA A O 1
ATOM 1516 N N . PHE A 1 189 ? -6.401 17.476 -6.417 1.00 83.00 189 PHE A N 1
ATOM 1517 C CA . PHE A 1 189 ? -4.992 17.744 -6.089 1.00 83.00 189 PHE A CA 1
ATOM 1518 C C . PHE A 1 189 ? -4.263 18.666 -7.096 1.00 83.00 189 PHE A C 1
ATOM 1520 O O . PHE A 1 189 ? -3.078 18.486 -7.370 1.00 83.00 189 PHE A O 1
ATOM 1527 N N . GLY A 1 190 ? -4.971 19.643 -7.678 1.00 82.12 190 GLY A N 1
ATOM 1528 C CA . GLY A 1 190 ? -4.419 20.566 -8.683 1.00 82.12 190 GLY A CA 1
ATOM 1529 C C . GLY A 1 190 ? -4.298 19.993 -10.104 1.00 82.12 190 GLY A C 1
ATOM 1530 O O . GLY A 1 190 ? -3.752 20.663 -10.981 1.00 82.12 190 GLY A O 1
ATOM 1531 N N . TRP A 1 191 ? -4.816 18.788 -10.344 1.00 87.12 191 TRP A N 1
ATOM 1532 C CA . TRP A 1 191 ? -4.911 18.160 -11.661 1.00 87.12 191 TRP A CA 1
ATOM 1533 C C . TRP A 1 191 ? -6.333 18.262 -12.203 1.00 87.12 191 TRP A C 1
ATOM 1535 O O . TRP A 1 191 ? -7.291 18.001 -11.477 1.00 87.12 191 TRP A O 1
ATOM 1545 N N . ASP A 1 192 ? -6.454 18.605 -13.481 1.00 86.75 192 ASP A N 1
ATOM 1546 C CA . ASP A 1 192 ? -7.688 18.475 -14.246 1.00 86.75 192 ASP A CA 1
ATOM 1547 C C . ASP A 1 192 ? -7.744 17.046 -14.801 1.00 86.75 192 ASP A C 1
ATOM 1549 O O . ASP A 1 192 ? -6.863 16.623 -15.545 1.00 86.75 192 ASP A O 1
ATOM 1553 N N . ILE A 1 193 ? -8.771 16.297 -14.429 1.00 88.69 193 ILE A N 1
ATOM 1554 C CA . ILE A 1 193 ? -8.973 14.905 -14.823 1.00 88.69 193 ILE A CA 1
ATOM 1555 C C . ILE A 1 193 ? -10.165 14.866 -15.770 1.00 88.69 193 ILE A C 1
ATOM 1557 O O . ILE A 1 193 ? -11.246 15.359 -15.442 1.00 88.69 193 ILE A O 1
ATOM 1561 N N . ILE A 1 194 ? -9.972 14.281 -16.945 1.00 88.75 194 ILE A N 1
ATOM 1562 C CA . ILE A 1 194 ? -11.022 14.081 -17.939 1.00 88.75 194 ILE A CA 1
ATOM 1563 C C . ILE A 1 194 ? -11.177 12.584 -18.139 1.00 88.75 194 ILE A C 1
ATOM 1565 O O . ILE A 1 194 ? -10.199 11.907 -18.430 1.00 88.75 194 ILE A O 1
ATOM 1569 N N . GLN A 1 195 ? -12.389 12.076 -17.975 1.00 88.31 195 GLN A N 1
ATOM 1570 C CA . GLN A 1 195 ? -12.713 10.661 -18.044 1.00 88.31 195 GLN A CA 1
ATOM 1571 C C . GLN A 1 195 ? -13.825 10.432 -19.064 1.00 88.31 195 GLN A C 1
ATOM 1573 O O . GLN A 1 195 ? -14.788 11.193 -19.110 1.00 88.31 195 GLN A O 1
ATOM 1578 N N . ARG A 1 196 ? -13.742 9.353 -19.837 1.00 86.56 196 ARG A N 1
ATOM 1579 C CA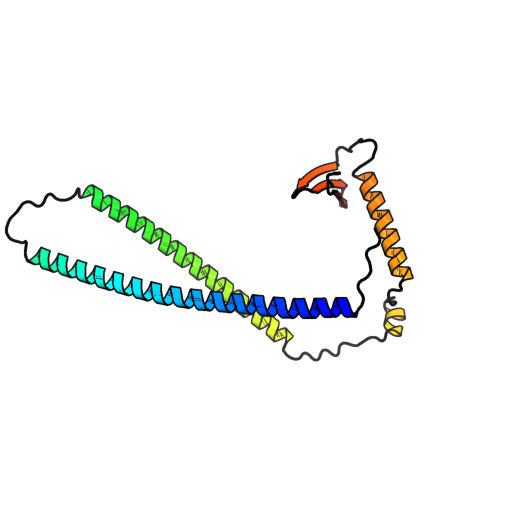 . ARG A 1 196 ? -14.836 8.857 -20.678 1.00 86.56 196 ARG A CA 1
ATOM 1580 C C . ARG A 1 196 ? -15.025 7.374 -20.418 1.00 86.56 196 ARG A C 1
ATOM 1582 O O . ARG A 1 196 ? -14.053 6.625 -20.347 1.00 86.56 196 ARG A O 1
ATOM 1589 N N . VAL A 1 197 ? -16.280 6.960 -20.295 1.00 84.31 197 VAL A N 1
ATOM 1590 C CA . VAL A 1 197 ? -16.653 5.548 -20.183 1.00 84.31 197 VAL A CA 1
ATOM 1591 C C . VAL A 1 197 ? -17.488 5.181 -21.401 1.00 84.31 197 VAL A C 1
ATOM 1593 O O . VAL A 1 197 ? -18.547 5.764 -21.637 1.00 84.31 197 VAL A O 1
ATOM 1596 N N . GLU A 1 198 ? -17.000 4.230 -22.192 1.00 82.06 198 GLU A N 1
ATOM 1597 C CA . GLU A 1 198 ? -17.698 3.705 -23.361 1.00 82.06 198 GLU A CA 1
ATOM 1598 C C . GLU A 1 198 ? -17.747 2.177 -23.297 1.00 82.06 198 GLU A C 1
ATOM 1600 O O . GLU A 1 198 ? -16.774 1.479 -23.580 1.00 82.06 198 GLU A O 1
ATOM 1605 N N . GLY A 1 199 ? -18.902 1.650 -22.880 1.00 82.00 199 GLY A N 1
ATOM 1606 C CA . GLY A 1 199 ? -19.087 0.216 -22.665 1.00 82.00 199 GLY A CA 1
ATOM 1607 C C . GLY A 1 199 ? -18.159 -0.309 -21.567 1.00 82.00 199 GLY A C 1
ATOM 1608 O O . GLY A 1 199 ? -18.325 0.039 -20.401 1.00 82.00 199 GLY A O 1
ATOM 1609 N N . VAL A 1 200 ? -17.193 -1.147 -21.952 1.00 82.50 200 VAL A N 1
ATOM 1610 C CA . VAL A 1 200 ? -16.205 -1.776 -21.050 1.00 82.50 200 VAL A CA 1
ATOM 1611 C C . VAL A 1 200 ? -14.910 -0.955 -20.954 1.00 82.50 200 VAL A C 1
ATOM 1613 O O . VAL A 1 200 ? -14.088 -1.184 -20.072 1.00 82.50 200 VAL A O 1
ATOM 1616 N N . VAL A 1 201 ? -14.713 0.017 -21.849 1.00 80.75 201 VAL A N 1
ATOM 1617 C CA . VAL A 1 201 ? -13.473 0.793 -21.931 1.00 80.75 201 VAL A CA 1
ATOM 1618 C C . VAL A 1 201 ? -13.615 2.089 -21.137 1.00 80.75 201 VAL A C 1
ATOM 1620 O O . VAL A 1 201 ? -14.548 2.869 -21.342 1.00 80.75 201 VAL A O 1
ATOM 1623 N N . MET A 1 202 ? -12.665 2.322 -20.232 1.00 86.06 202 MET A N 1
ATOM 1624 C CA . MET A 1 202 ? -12.547 3.547 -19.448 1.00 86.06 202 MET A CA 1
ATOM 1625 C C . MET A 1 202 ? -11.256 4.268 -19.827 1.00 86.06 202 MET A C 1
ATOM 1627 O O . MET A 1 202 ? -10.163 3.738 -19.642 1.00 86.06 202 MET A O 1
ATOM 1631 N N . GLU A 1 203 ? -11.390 5.488 -20.333 1.00 88.56 203 GLU A N 1
ATOM 1632 C CA . GLU A 1 203 ? -10.271 6.336 -20.738 1.00 88.56 203 GLU A CA 1
ATOM 1633 C C . GLU A 1 203 ? -10.173 7.533 -19.794 1.00 88.56 203 GLU A C 1
ATOM 1635 O O . GLU A 1 203 ? -11.192 8.112 -19.409 1.00 88.56 203 GLU A O 1
ATOM 1640 N N . PHE A 1 204 ? -8.951 7.918 -19.427 1.00 88.50 204 PHE A N 1
ATOM 1641 C CA . PHE A 1 204 ? -8.695 9.069 -18.567 1.00 88.50 204 PHE A CA 1
ATOM 1642 C C . PHE A 1 204 ? -7.451 9.842 -19.001 1.00 88.50 204 PHE A C 1
ATOM 1644 O O . PHE A 1 204 ? -6.442 9.267 -19.404 1.00 88.50 204 PHE A O 1
ATOM 1651 N N . VAL A 1 205 ? -7.518 11.164 -18.879 1.00 88.00 205 VAL A N 1
ATOM 1652 C CA . VAL A 1 205 ? -6.412 12.090 -19.127 1.00 88.00 205 VAL A CA 1
ATOM 1653 C C . VAL A 1 205 ? -6.263 13.001 -17.917 1.00 88.00 205 VAL A C 1
ATOM 1655 O O . VAL A 1 205 ? -7.229 13.605 -17.454 1.00 88.00 205 VAL A O 1
ATOM 1658 N N . PHE A 1 206 ? -5.031 13.102 -17.421 1.00 87.81 206 PHE A N 1
ATOM 1659 C CA . PHE A 1 206 ? -4.659 13.947 -16.293 1.00 87.81 206 PHE A CA 1
ATOM 1660 C C . PHE A 1 206 ? -3.826 15.120 -16.803 1.00 87.81 206 PHE A C 1
ATOM 1662 O O . PHE A 1 206 ? -2.679 14.954 -17.215 1.00 87.81 206 PHE A O 1
ATOM 1669 N N . LEU A 1 207 ? -4.394 16.317 -16.757 1.00 85.12 207 LEU A N 1
ATOM 1670 C CA . LEU A 1 207 ? -3.735 17.548 -17.163 1.00 85.12 207 LEU A CA 1
ATOM 1671 C C . LEU A 1 207 ? -3.300 18.320 -15.925 1.00 85.12 207 LEU A C 1
ATOM 1673 O O . LEU A 1 207 ? -4.098 18.617 -15.035 1.00 85.12 207 LEU A O 1
ATOM 1677 N N . LYS A 1 208 ? -2.021 18.691 -15.873 1.00 85.44 208 LYS A N 1
ATOM 1678 C CA . LYS A 1 208 ? -1.539 19.640 -14.872 1.00 85.44 208 LYS A CA 1
ATOM 1679 C C . LYS A 1 208 ? -1.648 21.039 -15.444 1.00 85.44 208 LYS A C 1
ATOM 1681 O O . LYS A 1 208 ? -1.014 21.330 -16.457 1.00 85.44 208 LYS A O 1
ATOM 1686 N N . LYS A 1 209 ? -2.378 21.928 -14.773 1.00 72.00 209 LYS A N 1
ATOM 1687 C CA . LYS A 1 209 ? -2.291 23.357 -15.082 1.00 72.00 209 LYS A CA 1
ATOM 1688 C C . LYS A 1 209 ? -0.905 23.837 -14.677 1.00 72.00 209 LYS A C 1
ATOM 1690 O O . LYS A 1 209 ? -0.593 23.940 -13.493 1.00 72.00 209 LYS A O 1
ATOM 1695 N N . VAL A 1 210 ? -0.054 24.082 -15.664 1.00 70.88 210 VAL A N 1
ATOM 1696 C CA . VAL A 1 210 ? 1.178 24.832 -15.449 1.00 70.88 210 VAL A CA 1
ATOM 1697 C C . VAL A 1 210 ? 0.759 26.296 -15.472 1.00 70.88 210 VAL A C 1
ATOM 1699 O O . VAL A 1 210 ? 0.385 26.801 -16.526 1.00 70.88 210 VAL A O 1
ATOM 1702 N N . GLN A 1 211 ? 0.740 26.953 -14.311 1.00 55.41 211 GLN A N 1
ATOM 1703 C CA . GLN A 1 211 ? 0.641 28.412 -14.269 1.00 55.41 211 GLN A CA 1
ATOM 1704 C C . GLN A 1 211 ? 1.832 28.957 -15.061 1.00 55.41 211 GLN A C 1
ATOM 1706 O O . GLN A 1 211 ? 2.983 28.733 -14.681 1.00 55.41 211 GLN A O 1
ATOM 1711 N N . GLN A 1 212 ? 1.556 29.570 -16.212 1.00 52.78 212 GLN A N 1
ATOM 1712 C CA . GLN A 1 212 ? 2.556 30.382 -16.892 1.00 52.78 212 GLN A CA 1
ATOM 1713 C C . GLN A 1 212 ? 2.860 31.591 -15.991 1.00 52.78 212 GLN A C 1
ATOM 1715 O O . GLN A 1 212 ? 1.914 32.131 -15.410 1.00 52.78 212 GLN A O 1
ATOM 1720 N N . PRO A 1 213 ? 4.142 31.949 -15.807 1.00 50.66 213 PRO A N 1
ATOM 1721 C CA . PRO A 1 213 ? 4.527 33.164 -15.097 1.00 50.66 213 PRO A CA 1
ATOM 1722 C C . PRO A 1 213 ? 4.066 34.424 -15.835 1.00 50.66 213 PRO A C 1
ATOM 1724 O O . PRO A 1 213 ? 3.986 34.378 -17.086 1.00 50.66 213 PRO A O 1
#

pLDDT: mean 80.39, std 15.48, range [38.56, 97.62]

Organism: Phytophthora infestans (NCBI:txid4787)

Foldseek 3Di:
DDDDDDDPVVVVVVVVVVVVVVVVVVVVVVVVVVVVVVVVVVVVVVVVVVVVVVVVVVVVVVVVVVVPPDDDDDDPDPVVVVVVVVVVVVVVVVVVVVVVVVVVVVVVVVVVVVVVVVVVVVVVVPPPPPVPPPQDQVRCCVPVVDHPCDPVNVVVVVVVVVVVLVVLCCLQPPPVNPHDPQWDWDDDPQWIKIWGDDPPDIGIDTHHPDPDD

Radius of gyration: 35.27 Å; chains: 1; bounding box: 58×59×99 Å